Protein AF-T2IK87-F1 (afdb_monomer_lite)

Organism: NCBI:txid423472

pLDDT: mean 87.01, std 9.39, range [39.44, 95.94]

Sequence (177 aa):
MKKLYDYHGNKEELFKQILKQKNSIKIPDNIPESLTEDYKIARTLDNYLEDYFDINNQFTSISNVDRKIDKILDKFIKEVLDGVYQEKDKFRKAMNTKKKTFKNIFEFSKSENLYLSNMYTRFISENLGHKLEEIANLSNNVYIPDRELEINIKGIDLIIYDQGLIKYTQLKLKKIH

Foldseek 3Di:
DDQLQVCLVPLVVSLVVLVVQLVVDDDDPPDPPVQSSLVSSVVSCVSNVLVQLVVLVVPPDPPPLVVQLVVLVVVLVVVLVVVLVVVLVVLVVLLPDPDPDDPDPCSVVVVSVVVSVVVSVVSSQVSVQVSVLVSQVSDSQKDACCVSRVDDRPQFGIWGDDPNDIDGHHDDDDPDD

Secondary structure (DSSP, 8-state):
---GGGGTT-HHHHHHHHHHHGGGPPPPTTS-GGGHHHHHHHHHHHHHHHHHHHHHTT----TTHHHHHHHHHHHHHHHHHHHHHHHHHHHHHHHHS--S--SSHHHHTT-HHHHHHHHHHHHHHHHHHHHHHHHHTTSTTEE-HHHHH---BTTBSEEEEETTEEEEE---PPPP-

Radius of gyration: 21.46 Å; chains: 1; bounding box: 55×39×56 Å

Structure (mmCIF, N/CA/C/O backbone):
data_AF-T2IK87-F1
#
_entry.id   AF-T2IK87-F1
#
loop_
_atom_site.group_PDB
_atom_site.id
_atom_site.type_symbol
_atom_site.label_atom_id
_atom_site.label_alt_id
_atom_site.label_comp_id
_atom_site.label_asym_id
_atom_site.label_entity_id
_atom_site.label_seq_id
_atom_site.pdbx_PDB_ins_code
_atom_site.Cartn_x
_atom_site.Cartn_y
_atom_site.Cartn_z
_atom_site.occupancy
_atom_site.B_iso_or_equiv
_atom_site.auth_seq_id
_atom_site.auth_comp_id
_atom_site.auth_asym_id
_atom_site.auth_atom_id
_atom_site.pdbx_PDB_model_num
ATOM 1 N N . MET A 1 1 ? -9.567 0.809 29.656 1.00 56.84 1 MET A N 1
ATOM 2 C CA . MET A 1 1 ? -8.496 1.221 28.719 1.00 56.84 1 MET A CA 1
ATOM 3 C C . MET A 1 1 ? -9.080 2.280 27.801 1.00 56.84 1 MET A C 1
ATOM 5 O O . MET A 1 1 ? -10.251 2.147 27.472 1.00 56.84 1 MET A O 1
ATOM 9 N N . LYS A 1 2 ? -8.322 3.323 27.444 1.00 66.25 2 LYS A N 1
ATOM 10 C CA . LYS A 1 2 ? -8.741 4.251 26.381 1.00 66.25 2 LYS A CA 1
ATOM 11 C C . LYS A 1 2 ? -8.861 3.485 25.063 1.00 66.25 2 LYS A C 1
ATOM 13 O O . LYS A 1 2 ? -8.065 2.567 24.840 1.00 66.25 2 LYS A O 1
ATOM 18 N N . LYS A 1 3 ? -9.855 3.820 24.241 1.00 84.62 3 LYS A N 1
ATOM 19 C CA . LYS A 1 3 ? -10.014 3.205 22.918 1.00 84.62 3 LYS A CA 1
ATOM 20 C C . LYS A 1 3 ? -8.846 3.650 22.036 1.00 84.62 3 LYS A C 1
ATOM 22 O O . LYS A 1 3 ? -8.339 4.756 22.201 1.00 84.62 3 LYS A O 1
ATOM 27 N N . LEU A 1 4 ? -8.411 2.812 21.092 1.00 85.69 4 LEU A N 1
ATOM 28 C CA . LEU A 1 4 ? -7.365 3.207 20.133 1.00 85.69 4 LEU A CA 1
ATOM 29 C C . LEU A 1 4 ? -7.774 4.454 19.344 1.00 85.69 4 LEU A C 1
ATOM 31 O O . LEU A 1 4 ? -6.945 5.322 19.091 1.00 85.69 4 LEU A O 1
ATOM 35 N N . TYR A 1 5 ? -9.064 4.581 19.034 1.00 86.12 5 TYR A N 1
ATOM 36 C CA . TYR A 1 5 ? -9.589 5.734 18.321 1.00 86.12 5 TYR A CA 1
ATOM 37 C C . TYR A 1 5 ? -9.391 7.068 19.058 1.00 86.12 5 TYR A C 1
ATOM 39 O O . TYR A 1 5 ? -9.262 8.103 18.412 1.00 86.12 5 TYR A O 1
ATOM 47 N N . ASP A 1 6 ? -9.242 7.076 20.387 1.00 87.81 6 ASP A N 1
ATOM 48 C CA . ASP A 1 6 ? -8.987 8.305 21.161 1.00 87.81 6 ASP A CA 1
ATOM 49 C C . ASP A 1 6 ? -7.683 9.016 20.739 1.00 87.81 6 ASP A C 1
ATOM 51 O O . ASP A 1 6 ? -7.473 10.186 21.059 1.00 87.81 6 ASP A O 1
ATOM 55 N N . TYR A 1 7 ? -6.807 8.318 20.011 1.00 87.25 7 TYR A N 1
ATOM 56 C CA . TYR A 1 7 ? -5.520 8.810 19.531 1.00 87.25 7 TYR A CA 1
ATOM 57 C C . TYR A 1 7 ? -5.520 9.199 18.041 1.00 87.25 7 TYR A C 1
ATOM 59 O O . TYR A 1 7 ? -4.478 9.610 17.539 1.00 87.25 7 TYR A O 1
ATOM 67 N N . HIS A 1 8 ? -6.653 9.125 17.326 1.00 85.19 8 HIS A N 1
ATOM 68 C CA . HIS A 1 8 ? -6.733 9.378 15.872 1.00 85.19 8 HIS A CA 1
ATOM 69 C C . HIS A 1 8 ? -6.175 10.746 15.431 1.00 85.19 8 HIS A C 1
ATOM 71 O O . HIS A 1 8 ? -5.632 10.871 14.336 1.00 85.19 8 HIS A O 1
ATOM 77 N N . GLY A 1 9 ? -6.264 11.771 16.289 1.00 86.56 9 GLY A N 1
ATOM 78 C CA . GLY A 1 9 ? -5.724 13.109 16.020 1.00 86.56 9 GLY A CA 1
ATOM 79 C C . GLY A 1 9 ? -4.193 13.210 16.088 1.00 86.56 9 GLY A C 1
ATOM 80 O O . GLY A 1 9 ? -3.634 14.227 15.687 1.00 86.56 9 GLY A O 1
ATOM 81 N N . ASN A 1 10 ? -3.503 12.179 16.589 1.00 92.56 10 ASN A N 1
ATOM 82 C CA . ASN A 1 10 ? -2.046 12.108 16.646 1.00 92.56 10 ASN A CA 1
ATOM 83 C C . ASN A 1 10 ? -1.570 10.731 16.160 1.00 92.56 10 ASN A C 1
ATOM 85 O O . ASN A 1 10 ? -1.523 9.766 16.924 1.00 92.56 10 ASN A O 1
ATOM 89 N N . LYS A 1 11 ? -1.176 10.669 14.884 1.00 91.00 11 LYS A N 1
ATOM 90 C CA . LYS A 1 11 ? -0.735 9.441 14.207 1.00 91.00 11 LYS A CA 1
ATOM 91 C C . LYS A 1 11 ? 0.433 8.750 14.913 1.00 91.00 11 LYS A C 1
ATOM 93 O O . LYS A 1 11 ? 0.406 7.532 15.064 1.00 91.00 11 LYS A O 1
ATOM 98 N N . GLU A 1 12 ? 1.418 9.508 15.399 1.00 92.06 12 GLU A N 1
ATOM 99 C CA . GLU A 1 12 ? 2.564 8.939 16.120 1.00 92.06 12 GLU A CA 1
ATOM 100 C C . GLU A 1 12 ? 2.136 8.262 17.423 1.00 92.06 12 GLU A C 1
ATOM 102 O O . GLU A 1 12 ? 2.617 7.179 17.763 1.00 92.06 12 GLU A O 1
ATOM 107 N N . GLU A 1 13 ? 1.232 8.897 18.171 1.00 93.06 13 GLU A N 1
ATOM 108 C CA . GLU A 1 13 ? 0.738 8.334 19.422 1.00 93.06 13 GLU A CA 1
ATOM 109 C C . GLU A 1 13 ? -0.165 7.125 19.165 1.00 93.06 13 GLU A C 1
ATOM 111 O O . GLU A 1 13 ? 0.000 6.095 19.816 1.00 93.06 13 GLU A O 1
ATOM 116 N N . LEU A 1 14 ? -1.053 7.197 18.171 1.00 92.75 14 LEU A N 1
ATOM 117 C CA . LEU A 1 14 ? -1.861 6.059 17.736 1.00 92.75 14 LEU A CA 1
ATOM 118 C C . LEU A 1 14 ? -0.977 4.861 17.361 1.00 92.75 14 LEU A C 1
ATOM 120 O O . LEU A 1 14 ? -1.196 3.756 17.859 1.00 92.75 14 LEU A O 1
ATOM 124 N N . PHE A 1 15 ? 0.070 5.085 16.566 1.00 93.00 15 PHE A N 1
ATOM 125 C CA . PHE A 1 15 ? 1.036 4.053 16.196 1.00 93.00 15 PHE A CA 1
ATOM 126 C C . PHE A 1 15 ? 1.719 3.429 17.425 1.00 93.00 15 PHE A C 1
ATOM 128 O O . PHE A 1 15 ? 1.758 2.203 17.564 1.00 93.00 15 PHE A O 1
ATOM 135 N N . LYS A 1 16 ? 2.186 4.248 18.380 1.00 92.56 16 LYS A N 1
ATOM 136 C CA . LYS A 1 16 ? 2.767 3.754 19.644 1.00 92.56 16 LYS A CA 1
ATOM 137 C C . LYS A 1 16 ? 1.776 2.905 20.437 1.00 92.56 16 LYS A C 1
ATOM 139 O O . LYS A 1 16 ? 2.155 1.862 20.978 1.00 92.56 16 LYS A O 1
ATOM 144 N N . GLN A 1 17 ? 0.512 3.320 20.506 1.00 93.31 17 GLN A N 1
ATOM 145 C CA . GLN A 1 17 ? -0.523 2.566 21.212 1.00 93.31 17 GLN A CA 1
ATOM 146 C C . GLN A 1 17 ? -0.844 1.246 20.510 1.00 93.31 17 GLN A C 1
ATOM 148 O O . GLN A 1 17 ? -0.984 0.234 21.195 1.00 93.31 17 GLN A O 1
ATOM 153 N N . ILE A 1 18 ? -0.866 1.208 19.175 1.00 92.62 18 ILE A N 1
ATOM 154 C CA . ILE A 1 18 ? -1.008 -0.037 18.403 1.00 92.62 18 ILE A CA 1
ATOM 155 C C . ILE A 1 18 ? 0.151 -0.990 18.716 1.00 92.62 18 ILE A C 1
ATOM 157 O O . ILE A 1 18 ? -0.084 -2.140 19.086 1.00 92.62 18 ILE A O 1
ATOM 161 N N . LEU A 1 19 ? 1.402 -0.517 18.663 1.00 92.31 19 LEU A N 1
ATOM 162 C CA . LEU A 1 19 ? 2.577 -1.341 18.978 1.00 92.31 19 LEU A CA 1
ATOM 163 C C . LEU A 1 19 ? 2.598 -1.848 20.424 1.00 92.31 19 LEU A C 1
ATOM 165 O O . LEU A 1 19 ? 3.139 -2.921 20.699 1.00 92.31 19 LEU A O 1
ATOM 169 N N . LYS A 1 20 ? 2.012 -1.094 21.355 1.00 92.56 20 LYS A N 1
ATOM 170 C CA . LYS A 1 20 ? 1.871 -1.513 22.750 1.00 92.56 20 LYS A CA 1
ATOM 171 C C . LYS A 1 20 ? 0.770 -2.559 22.914 1.00 92.56 20 LYS A C 1
ATOM 173 O O . LYS A 1 20 ? 0.983 -3.568 23.585 1.00 92.56 20 LYS A O 1
ATOM 178 N N . GLN A 1 21 ? -0.399 -2.315 22.326 1.00 92.31 21 GLN A N 1
ATOM 179 C CA . GLN A 1 21 ? -1.584 -3.155 22.493 1.00 92.31 21 GLN A CA 1
ATOM 180 C C . GLN A 1 21 ? -1.488 -4.466 21.712 1.00 92.31 21 GLN A C 1
ATOM 182 O O . GLN A 1 21 ? -1.966 -5.479 22.206 1.00 92.31 21 GLN A O 1
ATOM 187 N N . LYS A 1 22 ? -0.783 -4.507 20.575 1.00 92.12 22 LYS A N 1
ATOM 188 C CA . LYS A 1 22 ? -0.647 -5.731 19.767 1.00 92.12 22 LYS A CA 1
ATOM 189 C C . LYS A 1 22 ? -0.083 -6.932 20.529 1.00 92.12 22 LYS A C 1
ATOM 191 O O . LYS A 1 22 ? -0.376 -8.073 20.190 1.00 92.12 22 LYS A O 1
ATOM 196 N N . ASN A 1 23 ? 0.696 -6.693 21.583 1.00 91.25 23 ASN A N 1
ATOM 197 C CA . ASN A 1 23 ? 1.294 -7.753 22.394 1.00 91.25 23 ASN A CA 1
ATOM 198 C C . ASN A 1 23 ? 0.279 -8.494 23.280 1.00 91.25 23 ASN A C 1
ATOM 200 O O . ASN A 1 23 ? 0.603 -9.563 23.789 1.00 91.25 23 ASN A O 1
ATOM 204 N N . SER A 1 24 ? -0.933 -7.959 23.468 1.00 91.12 24 SER A N 1
ATOM 205 C CA . SER A 1 24 ? -2.014 -8.659 24.174 1.00 91.12 24 SER A CA 1
ATOM 206 C C . SER A 1 24 ? -2.831 -9.581 23.260 1.00 91.12 24 SER A C 1
ATOM 208 O O . SER A 1 24 ? -3.629 -10.378 23.759 1.00 91.12 24 SER A O 1
ATOM 210 N N . ILE A 1 25 ? -2.630 -9.508 21.938 1.00 93.31 25 ILE A N 1
ATOM 211 C CA . ILE A 1 25 ? -3.324 -10.357 20.970 1.00 93.31 25 ILE A CA 1
ATOM 212 C C . ILE A 1 25 ? -2.809 -11.792 21.088 1.00 93.31 25 ILE A C 1
ATOM 214 O O . ILE A 1 25 ? -1.626 -12.074 20.882 1.00 93.31 25 ILE A O 1
ATOM 218 N N . LYS A 1 26 ? -3.726 -12.716 21.383 1.00 92.75 26 LYS A N 1
ATOM 219 C CA . LYS A 1 26 ? -3.450 -14.154 21.353 1.00 92.75 26 LYS A CA 1
ATOM 220 C C . LYS A 1 26 ? -3.383 -14.630 19.905 1.00 92.75 26 LYS A C 1
ATOM 222 O O . LYS A 1 26 ? -4.287 -14.355 19.115 1.00 92.75 26 LYS A O 1
ATOM 227 N N . ILE A 1 27 ? -2.314 -15.344 19.576 1.00 93.31 27 ILE A N 1
ATOM 228 C CA . ILE A 1 27 ? -2.081 -15.891 18.239 1.00 93.31 27 ILE A CA 1
ATOM 229 C C . ILE A 1 27 ? -2.667 -17.309 18.200 1.00 93.31 27 ILE A C 1
ATOM 231 O O . ILE A 1 27 ? -2.359 -18.095 19.096 1.00 93.31 27 ILE A O 1
ATOM 235 N N . PRO A 1 28 ? -3.506 -17.646 17.212 1.00 93.19 28 PRO A N 1
ATOM 236 C CA . PRO A 1 28 ? -3.939 -19.021 16.988 1.00 93.19 28 PRO A CA 1
ATOM 237 C C . PRO A 1 28 ? -2.794 -19.924 16.497 1.00 93.19 28 PRO A C 1
ATOM 239 O O . PRO A 1 28 ? -1.925 -19.473 15.753 1.00 93.19 28 PRO A O 1
ATOM 242 N N . ASP A 1 29 ? -2.842 -21.218 16.824 1.00 91.50 29 ASP A N 1
ATOM 243 C CA . ASP A 1 29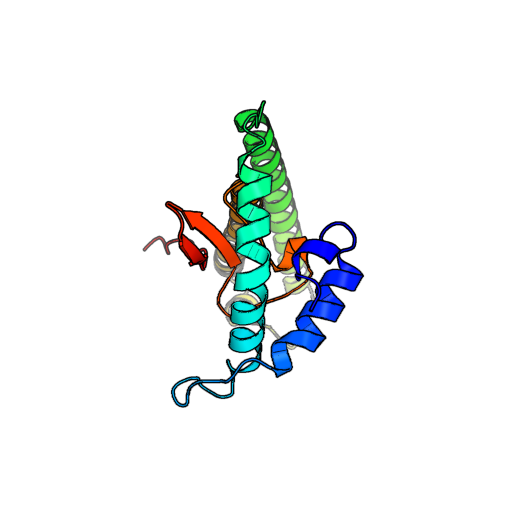 ? -1.775 -22.187 16.500 1.00 91.50 29 ASP A CA 1
ATOM 244 C C . ASP A 1 29 ? -1.549 -22.402 14.990 1.00 91.50 29 ASP A C 1
ATOM 246 O O . ASP A 1 29 ? -0.518 -22.925 14.572 1.00 91.50 29 ASP A O 1
ATOM 250 N N . ASN A 1 30 ? -2.511 -22.012 14.149 1.00 93.06 30 ASN A N 1
ATOM 251 C CA . ASN A 1 30 ? -2.452 -22.184 12.697 1.00 93.06 30 ASN A CA 1
ATOM 252 C C . ASN A 1 30 ? -1.795 -21.010 11.950 1.00 93.06 30 ASN A C 1
ATOM 254 O O . ASN A 1 30 ? -1.718 -21.050 10.720 1.00 93.06 30 ASN A O 1
ATOM 258 N N . ILE A 1 31 ? -1.346 -19.965 12.652 1.00 91.00 31 ILE A N 1
ATOM 259 C CA . ILE A 1 31 ? -0.667 -18.826 12.031 1.00 91.00 31 ILE A CA 1
ATOM 260 C C . ILE A 1 31 ? 0.835 -19.125 11.916 1.00 91.00 31 ILE A C 1
ATOM 262 O O . ILE A 1 31 ? 1.486 -19.373 12.932 1.00 91.00 31 ILE A O 1
ATOM 266 N N . PRO A 1 32 ? 1.422 -19.080 10.703 1.00 93.56 32 PRO A N 1
ATOM 267 C CA . PRO A 1 32 ? 2.862 -19.231 10.536 1.00 93.56 32 PRO A CA 1
ATOM 268 C C . PRO A 1 32 ? 3.623 -18.153 11.305 1.00 93.56 32 PRO A C 1
ATOM 270 O O . PRO A 1 32 ? 3.253 -16.982 11.242 1.00 93.56 32 PRO A O 1
ATOM 273 N N . GLU A 1 33 ? 4.752 -18.515 11.916 1.00 91.88 33 GLU A N 1
ATOM 274 C CA . GLU A 1 33 ? 5.576 -17.586 12.704 1.00 91.88 33 GLU A CA 1
ATOM 275 C C . GLU A 1 33 ? 5.943 -16.311 11.921 1.00 91.88 33 GLU A C 1
ATOM 277 O O . GLU A 1 33 ? 5.907 -15.205 12.455 1.00 91.88 33 GLU A O 1
ATOM 282 N N . SER A 1 34 ? 6.179 -16.452 10.610 1.00 93.06 34 SER A N 1
ATOM 283 C CA . SER A 1 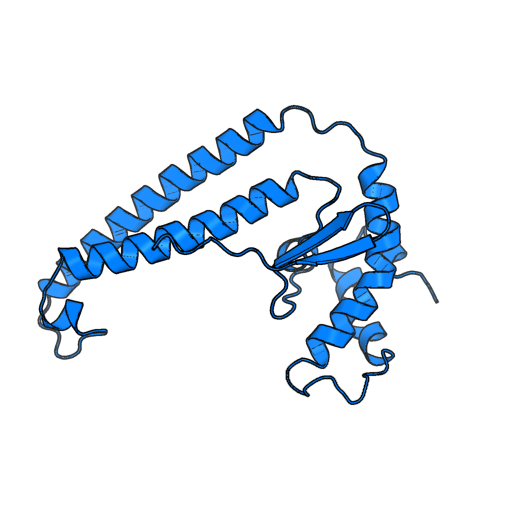34 ? 6.477 -15.338 9.699 1.00 93.06 34 SER A CA 1
ATOM 284 C C . SER A 1 34 ? 5.353 -14.307 9.512 1.00 93.06 34 SER A C 1
ATOM 286 O O . SER A 1 34 ? 5.611 -13.265 8.921 1.00 93.06 34 SER A O 1
ATOM 288 N N . LEU A 1 35 ? 4.124 -14.607 9.948 1.00 93.56 35 LEU A N 1
ATOM 289 C CA . LEU A 1 35 ? 2.939 -13.740 9.853 1.00 93.56 35 LEU A CA 1
ATOM 290 C C . LEU A 1 35 ? 2.411 -13.318 11.228 1.00 93.56 35 LEU A C 1
ATOM 292 O O . LEU A 1 35 ? 1.401 -12.625 11.321 1.00 93.56 35 LEU A O 1
ATOM 296 N N . THR A 1 36 ? 3.075 -13.733 12.306 1.00 93.94 36 THR A N 1
ATOM 297 C CA . THR A 1 36 ? 2.630 -13.461 13.672 1.00 93.94 36 THR A CA 1
ATOM 298 C C . THR A 1 36 ? 2.499 -11.965 13.947 1.00 93.94 36 THR A C 1
ATOM 300 O O . THR A 1 36 ? 1.499 -11.525 14.512 1.00 93.94 36 THR A O 1
ATOM 303 N N . GLU A 1 37 ? 3.490 -11.168 13.546 1.00 93.44 37 GLU A N 1
ATOM 304 C CA . GLU A 1 37 ? 3.472 -9.723 13.789 1.00 93.44 37 GLU A CA 1
ATOM 305 C C . GLU A 1 37 ? 2.406 -9.012 12.951 1.00 93.44 37 GLU A C 1
ATOM 307 O O . GLU A 1 37 ? 1.643 -8.214 13.500 1.00 93.44 37 GLU A O 1
ATOM 312 N N . ASP A 1 38 ? 2.282 -9.372 11.671 1.00 94.50 38 ASP A N 1
ATOM 313 C CA . ASP A 1 38 ? 1.230 -8.881 10.775 1.00 94.50 38 ASP A CA 1
ATOM 314 C C . ASP A 1 38 ? -0.167 -9.178 11.338 1.00 94.50 38 ASP A C 1
ATOM 316 O O . ASP A 1 38 ? -1.031 -8.302 11.395 1.00 94.50 38 ASP A O 1
ATOM 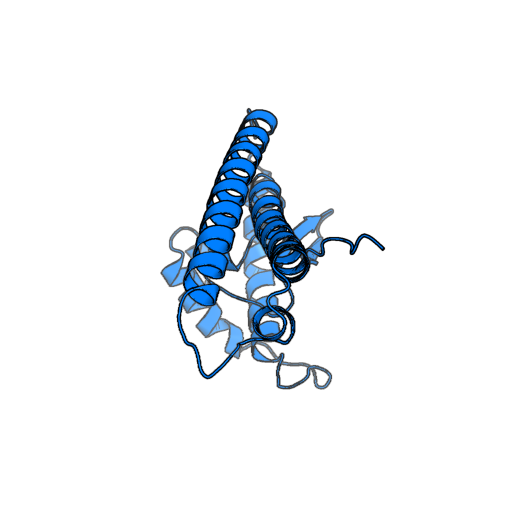320 N N . TYR A 1 39 ? -0.373 -10.405 11.828 1.00 94.31 39 TYR A N 1
ATOM 321 C CA . TYR A 1 39 ? -1.634 -10.831 12.425 1.00 94.31 39 TYR A CA 1
ATOM 322 C C . TYR A 1 39 ? -1.989 -10.000 13.661 1.00 94.31 39 TYR A C 1
ATOM 324 O O . TYR A 1 39 ? -3.112 -9.505 13.770 1.00 94.31 39 TYR A O 1
ATOM 332 N N . LYS A 1 40 ? -1.042 -9.813 14.591 1.00 95.00 40 LYS A N 1
ATOM 333 C CA . LYS A 1 40 ? -1.280 -9.017 15.805 1.00 95.00 40 LYS A CA 1
ATOM 334 C C . LYS A 1 40 ? -1.628 -7.571 15.469 1.00 95.00 40 LYS A C 1
ATOM 336 O O . LYS A 1 40 ? -2.536 -7.007 16.078 1.00 95.00 40 LYS A O 1
ATOM 341 N N . ILE A 1 41 ? -0.917 -6.975 14.512 1.00 94.81 41 ILE A N 1
ATOM 342 C CA . ILE A 1 41 ? -1.185 -5.611 14.050 1.00 94.81 41 ILE A CA 1
ATOM 343 C C . ILE A 1 41 ? -2.589 -5.530 13.448 1.00 94.81 41 ILE A C 1
ATOM 345 O O . ILE A 1 41 ? -3.364 -4.677 13.874 1.00 94.81 41 ILE A O 1
ATOM 349 N N . ALA A 1 42 ? -2.950 -6.446 12.543 1.00 93.88 42 ALA A N 1
ATOM 350 C CA . ALA A 1 42 ? -4.278 -6.477 11.934 1.00 93.88 42 ALA A CA 1
ATOM 351 C C . ALA A 1 42 ? -5.388 -6.570 12.996 1.00 93.88 42 ALA A C 1
ATOM 353 O O . ALA A 1 42 ? -6.267 -5.718 13.036 1.00 93.88 42 ALA A O 1
ATOM 354 N N . ARG A 1 43 ? -5.288 -7.513 13.942 1.00 93.56 43 ARG A N 1
ATOM 355 C CA . ARG A 1 43 ? -6.291 -7.657 15.015 1.00 93.56 43 ARG A CA 1
ATOM 356 C C . ARG A 1 43 ? -6.365 -6.459 15.956 1.00 93.56 43 ARG A C 1
ATOM 358 O O . ARG A 1 43 ? -7.412 -6.183 16.527 1.00 93.56 43 ARG A O 1
ATOM 365 N N . THR A 1 44 ? -5.253 -5.757 16.146 1.00 93.88 44 THR A N 1
ATOM 366 C CA . THR A 1 44 ? -5.241 -4.524 16.942 1.00 93.88 44 THR A CA 1
ATOM 367 C C . THR A 1 44 ? -5.934 -3.393 16.191 1.00 93.88 44 THR A C 1
ATOM 369 O O . THR A 1 44 ? -6.690 -2.639 16.799 1.00 93.88 44 THR A O 1
ATOM 372 N N . LEU A 1 45 ? -5.706 -3.298 14.878 1.00 93.75 45 LEU A N 1
ATOM 373 C CA . LEU A 1 45 ? -6.333 -2.305 14.014 1.00 93.75 45 LEU A CA 1
ATOM 374 C C . LEU A 1 45 ? -7.845 -2.488 13.902 1.00 93.75 45 LEU A C 1
ATOM 376 O O . LEU A 1 45 ? -8.523 -1.472 13.834 1.00 93.75 45 LEU A O 1
ATOM 380 N N . ASP A 1 46 ? -8.382 -3.713 13.940 1.00 91.69 46 ASP A N 1
ATOM 381 C CA . ASP A 1 46 ? -9.839 -3.952 13.908 1.00 91.69 46 ASP A CA 1
ATOM 382 C C . ASP A 1 46 ? -10.588 -3.048 14.913 1.00 91.69 46 ASP A C 1
ATOM 384 O O . ASP A 1 46 ? -11.540 -2.362 14.550 1.00 91.69 46 ASP A O 1
ATOM 388 N N . ASN A 1 47 ? -10.071 -2.933 16.145 1.00 86.31 47 ASN A N 1
ATOM 389 C CA . ASN A 1 47 ? -10.654 -2.101 17.210 1.00 86.31 47 ASN A CA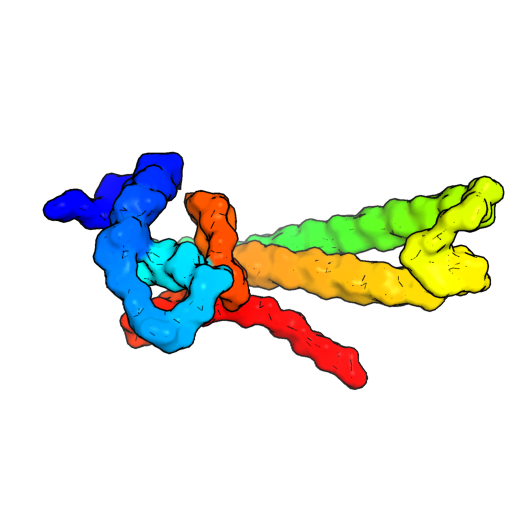 1
ATOM 390 C C . ASN A 1 47 ? -10.599 -0.586 16.935 1.00 86.31 47 ASN A C 1
ATOM 392 O O . ASN A 1 47 ? -11.297 0.187 17.585 1.00 86.31 47 ASN A O 1
ATOM 396 N N . TYR A 1 48 ? -9.695 -0.145 16.064 1.00 92.19 48 TYR A N 1
ATOM 397 C CA . TYR A 1 48 ? -9.570 1.249 15.639 1.00 92.19 48 TYR A CA 1
ATOM 398 C C . TYR A 1 48 ? -10.428 1.530 14.400 1.00 92.19 48 TYR A C 1
ATOM 400 O O . TYR A 1 48 ? -11.027 2.597 14.286 1.00 92.19 48 TYR A O 1
ATOM 408 N N . LEU A 1 49 ? -10.462 0.574 13.471 1.00 93.44 49 LEU A N 1
ATOM 409 C CA . LEU A 1 49 ? -11.058 0.721 12.150 1.00 93.44 49 LEU A CA 1
ATOM 410 C C . LEU A 1 49 ? -12.578 0.854 12.201 1.00 93.44 49 LEU A C 1
ATOM 412 O O . LEU A 1 49 ? -13.117 1.617 11.408 1.00 93.44 49 LEU A O 1
ATOM 416 N N . GLU A 1 50 ? -13.257 0.170 13.126 1.00 88.88 50 GLU A N 1
ATOM 417 C CA . GLU A 1 50 ? -14.707 0.332 13.316 1.00 88.88 50 GLU A CA 1
ATOM 418 C C . GLU A 1 50 ? -15.069 1.798 13.599 1.00 88.88 50 GLU A C 1
ATOM 420 O O . GLU A 1 50 ? -15.766 2.428 12.805 1.00 88.88 50 GLU A O 1
ATOM 425 N N . ASP A 1 51 ? -14.501 2.373 14.666 1.00 90.88 51 ASP A N 1
ATOM 426 C CA . ASP A 1 51 ? -14.743 3.771 15.048 1.00 90.88 51 ASP A CA 1
ATOM 427 C C . ASP A 1 51 ? -14.284 4.747 13.931 1.00 90.88 51 ASP A C 1
ATOM 429 O O . ASP A 1 51 ? -14.932 5.767 13.680 1.00 90.88 51 ASP A O 1
ATOM 433 N N . TYR A 1 52 ? -13.191 4.428 13.220 1.00 92.00 52 TYR A N 1
ATOM 434 C CA . TYR A 1 52 ? -12.701 5.221 12.086 1.00 92.00 52 TYR A CA 1
ATOM 435 C C . TYR A 1 52 ? -13.701 5.283 10.935 1.00 92.00 52 TYR A C 1
ATOM 437 O O . TYR A 1 52 ? -14.031 6.379 10.477 1.00 92.00 52 TYR A O 1
ATOM 445 N N . PHE A 1 53 ? -14.192 4.137 10.464 1.00 91.31 53 PHE A N 1
ATOM 446 C CA . PHE A 1 53 ? -15.120 4.103 9.338 1.00 91.31 53 PHE A CA 1
ATOM 447 C C . PHE A 1 53 ? -16.487 4.674 9.710 1.00 91.31 53 PHE A C 1
ATOM 449 O O . PHE A 1 53 ? -17.073 5.384 8.894 1.00 91.31 53 PHE A O 1
ATOM 456 N N . ASP A 1 54 ? -16.958 4.459 10.939 1.00 87.94 54 ASP A N 1
ATOM 457 C CA . ASP A 1 54 ? -18.220 5.029 11.421 1.00 87.94 54 ASP A CA 1
ATOM 458 C C . ASP A 1 54 ? -18.222 6.561 11.378 1.00 87.94 54 ASP A C 1
ATOM 460 O O . ASP A 1 54 ? -19.233 7.174 11.027 1.00 87.94 54 ASP A O 1
ATOM 464 N N . ILE A 1 55 ? -17.092 7.197 11.698 1.00 85.81 55 ILE A N 1
ATOM 465 C CA . ILE A 1 55 ? -16.951 8.657 11.646 1.00 85.81 55 ILE A CA 1
ATOM 466 C C . ILE A 1 55 ? -16.673 9.131 10.220 1.00 85.81 55 ILE A C 1
ATOM 468 O O . ILE A 1 55 ? -17.295 10.088 9.757 1.00 85.81 55 ILE A O 1
ATOM 472 N N . ASN A 1 56 ? -15.774 8.463 9.496 1.00 84.50 56 ASN A N 1
ATOM 473 C CA . ASN A 1 56 ? -15.391 8.873 8.146 1.00 84.50 56 ASN A CA 1
ATOM 474 C C . ASN A 1 56 ? -16.574 8.793 7.161 1.00 84.50 56 ASN A C 1
ATOM 476 O O . ASN A 1 56 ? -16.738 9.655 6.296 1.00 84.50 56 ASN A O 1
ATOM 480 N N . ASN A 1 57 ? -17.463 7.809 7.334 1.00 80.38 57 ASN A N 1
ATOM 481 C CA . ASN A 1 57 ? -18.646 7.630 6.490 1.00 80.38 57 ASN A CA 1
ATOM 482 C C . ASN A 1 57 ? -19.774 8.633 6.752 1.00 80.38 57 ASN A C 1
ATOM 484 O O . ASN A 1 57 ? -20.637 8.809 5.890 1.00 80.38 57 ASN A O 1
ATOM 488 N N . GLN A 1 58 ? -19.762 9.345 7.883 1.00 76.12 58 GLN A N 1
ATOM 489 C CA . GLN A 1 58 ? -20.727 10.421 8.139 1.00 76.12 58 GLN A CA 1
ATOM 490 C C . GLN A 1 58 ? -20.505 11.633 7.218 1.00 76.12 58 GLN A C 1
ATOM 492 O O . GLN A 1 58 ? -21.440 12.386 6.947 1.00 76.12 58 GLN A O 1
ATOM 497 N N . PHE A 1 59 ? -19.300 11.809 6.669 1.00 69.00 59 PHE A N 1
ATOM 498 C CA . PHE A 1 59 ? -18.970 12.919 5.774 1.00 69.00 59 PHE A CA 1
ATOM 499 C C . PHE A 1 59 ? -19.287 12.576 4.310 1.00 69.00 59 PHE A C 1
ATOM 501 O O . PHE A 1 59 ? -18.430 12.150 3.546 1.00 69.00 59 PHE A O 1
ATOM 508 N N . THR A 1 60 ? -20.531 12.781 3.878 1.00 58.34 60 THR A N 1
ATOM 509 C CA . THR A 1 60 ? -21.052 12.235 2.606 1.00 58.34 60 THR A CA 1
ATOM 510 C C . THR A 1 60 ? -20.763 13.042 1.330 1.00 58.34 60 THR A C 1
ATOM 512 O O . THR A 1 60 ? -21.331 12.736 0.285 1.00 58.34 60 THR A O 1
ATOM 515 N N . SER A 1 61 ? -19.893 14.057 1.337 1.00 59.41 61 SER A N 1
ATOM 516 C CA . SER A 1 61 ? -19.693 14.901 0.142 1.00 59.41 61 SER A CA 1
ATOM 517 C C . SER A 1 61 ? -18.259 14.888 -0.366 1.00 59.41 61 SER A C 1
ATOM 519 O O . SER A 1 61 ? -17.463 15.788 -0.090 1.00 59.41 61 SER A O 1
ATOM 521 N N . ILE A 1 62 ? -17.934 13.885 -1.183 1.00 63.62 62 ILE A N 1
ATOM 522 C CA . ILE A 1 62 ? -16.744 13.954 -2.029 1.00 63.62 62 ILE A CA 1
ATOM 523 C C . ILE A 1 62 ? -17.144 14.683 -3.314 1.00 63.62 62 ILE A C 1
ATOM 525 O O . ILE A 1 62 ? -17.525 14.086 -4.317 1.00 63.62 62 ILE A O 1
ATOM 529 N N . SER A 1 63 ? -17.089 16.013 -3.288 1.00 74.12 63 SER A N 1
ATOM 530 C CA . SER A 1 63 ? -17.218 16.793 -4.519 1.00 74.12 63 SER A CA 1
ATOM 531 C C . SER A 1 63 ? -15.953 16.644 -5.375 1.00 74.12 63 SER A C 1
ATOM 533 O O . SER A 1 63 ? -14.834 16.578 -4.858 1.00 74.12 63 SER A O 1
ATOM 535 N N . ASN A 1 64 ? -16.118 16.649 -6.701 1.00 82.88 64 ASN A N 1
ATOM 536 C CA . ASN A 1 64 ? -15.021 16.620 -7.677 1.00 82.88 64 ASN A CA 1
ATOM 537 C C . ASN A 1 64 ? -14.171 15.329 -7.691 1.00 82.88 64 ASN A C 1
ATOM 539 O O . ASN A 1 64 ? -12.976 15.416 -7.979 1.00 82.88 64 ASN A O 1
ATOM 543 N N . VAL A 1 65 ? -14.747 14.152 -7.401 1.00 87.31 65 VAL A N 1
ATOM 544 C CA . VAL A 1 65 ? -14.032 12.858 -7.509 1.00 87.31 65 VAL A CA 1
ATOM 545 C C . VAL A 1 65 ? -13.400 12.698 -8.889 1.00 87.31 65 VAL A C 1
ATOM 547 O O . VAL A 1 65 ? -12.191 12.505 -8.968 1.00 87.31 65 VAL A O 1
ATOM 550 N N . ASP A 1 66 ? -14.177 12.888 -9.957 1.00 89.31 66 ASP A N 1
ATOM 551 C CA . ASP A 1 66 ? -13.704 12.709 -11.337 1.00 89.31 66 ASP A CA 1
ATOM 552 C C . ASP A 1 66 ? -12.471 13.572 -11.627 1.00 89.31 66 ASP A C 1
ATOM 554 O O . ASP A 1 66 ? -11.428 13.069 -12.026 1.00 89.31 66 ASP A O 1
ATOM 558 N N . ARG A 1 67 ? -12.518 14.861 -11.262 1.00 92.69 67 ARG A N 1
ATOM 559 C CA . ARG A 1 67 ? -11.375 15.777 -11.427 1.00 92.69 67 ARG A CA 1
ATOM 560 C C . ARG A 1 67 ? -10.147 15.361 -10.615 1.00 92.69 67 ARG A C 1
ATOM 562 O O . ARG A 1 67 ? -9.026 15.690 -10.997 1.00 92.69 67 ARG A O 1
ATOM 569 N N . LYS A 1 68 ? -10.329 14.736 -9.446 1.00 92.56 68 LYS A N 1
ATOM 570 C CA . LYS A 1 68 ? -9.208 14.216 -8.647 1.00 92.56 68 LYS A CA 1
ATOM 571 C C . LYS A 1 68 ? -8.608 12.981 -9.314 1.00 92.56 68 LYS A C 1
ATOM 573 O O . LYS A 1 68 ? -7.387 12.897 -9.385 1.00 92.56 68 LYS A O 1
ATOM 578 N N . ILE A 1 69 ? -9.447 12.082 -9.832 1.00 93.50 69 ILE A N 1
ATOM 579 C CA . ILE A 1 69 ? -9.015 10.909 -10.599 1.00 93.50 69 ILE A CA 1
ATOM 580 C C . ILE A 1 69 ? -8.231 11.352 -11.837 1.00 93.50 69 ILE A C 1
ATOM 582 O O . ILE A 1 69 ? -7.105 10.896 -12.022 1.00 93.50 69 ILE A O 1
ATOM 586 N N . ASP A 1 70 ? -8.753 12.305 -12.612 1.00 94.25 70 ASP A N 1
ATOM 587 C CA . ASP A 1 70 ? -8.078 12.839 -13.801 1.00 94.25 70 ASP A CA 1
ATOM 588 C C . ASP A 1 70 ? -6.676 13.361 -13.464 1.00 94.25 70 ASP A C 1
ATOM 590 O O . ASP A 1 70 ? -5.698 13.001 -14.113 1.00 94.25 70 ASP A O 1
ATOM 594 N N . LYS A 1 71 ? -6.537 14.129 -12.375 1.00 95.50 71 LYS A N 1
ATOM 595 C CA . LYS A 1 71 ? -5.229 14.625 -11.914 1.00 95.50 71 LYS A CA 1
ATOM 596 C C . LYS A 1 71 ? -4.256 13.504 -11.544 1.00 95.50 71 LYS A C 1
ATOM 598 O O . LYS A 1 71 ? -3.059 13.634 -11.802 1.00 95.50 71 LYS A O 1
ATOM 603 N N . ILE A 1 72 ? -4.744 12.436 -10.910 1.00 94.81 72 ILE A N 1
ATOM 604 C CA . ILE A 1 72 ? -3.922 11.271 -10.556 1.00 94.81 72 ILE A CA 1
ATOM 605 C C . ILE A 1 72 ? -3.428 10.581 -11.837 1.00 94.81 72 ILE A C 1
ATOM 607 O O . ILE A 1 72 ? -2.243 10.259 -11.945 1.00 94.81 72 ILE A O 1
ATOM 611 N N . LEU A 1 73 ? -4.302 10.413 -12.831 1.00 94.69 73 LEU A N 1
ATOM 612 C CA . LEU A 1 73 ? -3.962 9.791 -14.113 1.00 94.69 73 LEU A CA 1
ATOM 613 C C . LEU A 1 73 ? -3.028 10.666 -14.967 1.00 94.69 73 LEU A C 1
ATOM 615 O O . LEU A 1 73 ? -2.069 10.153 -15.543 1.00 94.69 73 LEU A O 1
ATOM 619 N N . ASP A 1 74 ? -3.220 11.984 -14.984 1.00 95.62 74 ASP A N 1
ATOM 620 C CA . ASP A 1 74 ? -2.308 12.923 -15.649 1.00 95.62 74 ASP A CA 1
ATOM 621 C C . ASP A 1 74 ? -0.896 12.850 -15.058 1.00 95.62 74 ASP A C 1
ATOM 623 O O . ASP A 1 74 ? 0.107 12.877 -15.779 1.00 95.62 74 ASP A O 1
ATOM 627 N N . LYS A 1 75 ? -0.805 12.747 -13.726 1.00 94.94 75 LYS A N 1
ATOM 628 C CA . LYS A 1 75 ? 0.466 12.567 -13.021 1.00 94.94 75 LYS A CA 1
ATOM 629 C C . LYS A 1 75 ? 1.108 11.229 -13.387 1.00 94.94 75 LYS A C 1
ATOM 631 O O . LYS A 1 75 ? 2.295 11.206 -13.698 1.00 94.94 75 LYS A O 1
ATOM 636 N N . PHE A 1 76 ? 0.326 10.151 -13.421 1.00 94.00 76 PHE A N 1
ATOM 637 C CA . PHE A 1 76 ? 0.790 8.832 -13.854 1.00 94.00 76 PHE A CA 1
ATOM 638 C C . PHE A 1 76 ? 1.403 8.862 -15.258 1.00 94.00 76 PHE A C 1
ATOM 640 O O . PHE A 1 76 ? 2.506 8.356 -15.444 1.00 94.00 76 PHE A O 1
ATOM 647 N N . ILE A 1 77 ? 0.738 9.493 -16.232 1.00 93.00 77 ILE A N 1
ATOM 648 C CA . ILE A 1 77 ? 1.252 9.587 -17.608 1.00 93.00 77 ILE A CA 1
ATOM 649 C C . ILE A 1 77 ? 2.628 10.262 -17.627 1.00 93.00 77 ILE A C 1
ATOM 651 O O . ILE A 1 77 ? 3.548 9.759 -18.272 1.00 93.00 77 ILE A O 1
ATOM 655 N N . LYS A 1 78 ? 2.789 11.375 -16.900 1.00 93.81 78 LYS A N 1
ATOM 656 C CA . LYS A 1 78 ? 4.068 12.096 -16.813 1.00 93.81 78 LYS A CA 1
ATOM 657 C C . LYS A 1 78 ? 5.161 11.245 -16.167 1.00 93.81 78 LYS A C 1
ATOM 659 O O . LYS A 1 78 ? 6.222 11.083 -16.758 1.00 93.81 78 LYS A O 1
ATOM 664 N N . GLU A 1 79 ? 4.880 10.654 -15.005 1.00 92.50 79 GLU A N 1
ATOM 665 C CA . GLU A 1 79 ? 5.828 9.803 -14.269 1.00 92.50 79 GLU A CA 1
ATOM 666 C C . GLU A 1 79 ? 6.277 8.596 -15.102 1.00 92.50 79 GLU A C 1
ATOM 668 O O . GLU A 1 79 ? 7.468 8.278 -15.159 1.00 92.50 79 GLU A O 1
ATOM 673 N N . VAL A 1 80 ? 5.334 7.957 -15.801 1.00 91.75 80 VAL A N 1
ATOM 674 C CA . VAL A 1 80 ? 5.623 6.840 -16.700 1.00 91.75 80 VAL A CA 1
ATOM 675 C C . VAL A 1 80 ? 6.523 7.277 -17.845 1.00 91.75 80 VAL A C 1
ATOM 677 O O . VAL A 1 80 ? 7.550 6.640 -18.076 1.00 91.75 80 VAL A O 1
ATOM 680 N N . LEU A 1 81 ? 6.164 8.347 -18.558 1.00 91.38 81 LEU A N 1
ATOM 681 C CA . LEU A 1 81 ? 6.949 8.832 -19.693 1.00 91.38 81 LEU A CA 1
ATOM 682 C C . LEU A 1 81 ? 8.370 9.204 -19.265 1.00 91.38 81 LEU A C 1
ATOM 684 O O . LEU A 1 81 ? 9.331 8.732 -19.876 1.00 91.38 81 LEU A O 1
ATOM 688 N N . ASP A 1 82 ? 8.511 9.975 -18.189 1.00 92.31 82 ASP A N 1
ATOM 689 C CA . ASP A 1 82 ? 9.813 10.398 -17.679 1.00 92.31 82 ASP A CA 1
ATOM 690 C C . ASP A 1 82 ? 10.674 9.193 -17.273 1.00 92.31 82 ASP A C 1
ATOM 692 O O . ASP A 1 82 ? 11.838 9.100 -17.673 1.00 92.31 82 ASP A O 1
ATOM 696 N N . GLY A 1 83 ? 10.105 8.223 -16.551 1.00 89.12 83 GLY A N 1
ATOM 697 C CA . GLY A 1 83 ? 10.818 7.007 -16.155 1.00 89.12 83 GLY A CA 1
ATOM 698 C C . GLY A 1 83 ? 11.249 6.149 -17.350 1.00 89.12 83 GLY A C 1
ATOM 699 O O . GLY A 1 83 ? 12.396 5.702 -17.423 1.00 89.12 83 GLY A O 1
ATOM 700 N N . VAL A 1 84 ? 10.368 5.981 -18.339 1.00 88.56 84 VAL A N 1
ATOM 701 C CA . VAL A 1 84 ? 10.630 5.249 -19.591 1.00 88.56 84 VAL A CA 1
ATOM 702 C C . VAL A 1 84 ? 11.792 5.877 -20.371 1.00 88.56 84 VAL A C 1
ATOM 704 O O . VAL A 1 84 ? 12.674 5.150 -20.850 1.00 88.56 84 VAL A O 1
ATOM 707 N N . TYR A 1 85 ? 11.825 7.209 -20.489 1.00 89.50 85 TYR A N 1
ATOM 708 C CA . TYR A 1 85 ? 12.919 7.927 -21.152 1.00 89.50 85 TYR A CA 1
ATOM 709 C C . TYR A 1 85 ? 14.234 7.804 -20.380 1.00 89.50 85 TYR A C 1
ATOM 711 O O . TYR A 1 85 ? 15.263 7.460 -20.968 1.00 89.50 85 TYR A O 1
ATOM 719 N N . GLN A 1 86 ? 14.204 8.009 -19.062 1.00 89.94 86 GLN A N 1
ATOM 720 C CA . GLN A 1 86 ? 15.394 7.900 -18.220 1.00 89.94 86 GLN A CA 1
ATOM 721 C C . GLN A 1 86 ? 16.027 6.509 -18.295 1.00 89.94 86 GLN A C 1
ATOM 723 O O . GLN A 1 86 ? 17.247 6.385 -18.409 1.00 89.94 86 GLN A O 1
ATOM 728 N N . GLU A 1 87 ? 15.222 5.450 -18.255 1.00 86.06 87 GLU A N 1
ATOM 729 C CA . GLU A 1 87 ? 15.729 4.081 -18.325 1.00 86.06 87 GLU A CA 1
ATOM 730 C C . GLU A 1 87 ? 16.276 3.720 -19.709 1.00 86.06 87 GLU A C 1
ATOM 732 O O . GLU A 1 87 ? 17.299 3.037 -19.814 1.00 86.06 87 GLU A O 1
ATOM 737 N N . LYS A 1 88 ? 15.666 4.241 -20.780 1.00 87.50 88 LYS A N 1
ATOM 738 C CA . LYS A 1 88 ? 16.212 4.124 -22.138 1.00 87.50 88 LYS A CA 1
ATOM 739 C C . LYS A 1 88 ? 17.601 4.750 -22.237 1.00 87.50 88 LYS A C 1
ATOM 741 O O . LYS A 1 88 ? 18.533 4.124 -22.747 1.00 87.50 88 LYS A O 1
ATOM 746 N N . ASP A 1 89 ? 17.762 5.954 -21.698 1.00 87.75 89 ASP A N 1
ATOM 747 C CA . ASP A 1 89 ? 19.046 6.650 -21.691 1.00 87.75 89 ASP A CA 1
ATOM 748 C C . ASP A 1 89 ? 20.085 5.937 -20.822 1.00 87.75 89 ASP A C 1
ATOM 750 O O . ASP A 1 89 ? 21.246 5.806 -21.226 1.00 87.75 89 ASP A O 1
ATOM 754 N N . LYS A 1 90 ? 19.686 5.425 -19.651 1.00 85.88 90 LYS A N 1
ATOM 755 C CA . LYS A 1 90 ? 20.557 4.613 -18.787 1.00 85.88 90 LYS A CA 1
ATOM 756 C C . LYS A 1 90 ? 21.041 3.358 -19.508 1.00 85.88 90 LYS A C 1
ATOM 758 O O . LYS A 1 90 ? 22.238 3.067 -19.454 1.00 85.88 90 LYS A O 1
ATOM 763 N N . PHE A 1 91 ? 20.155 2.647 -20.208 1.00 83.69 91 PHE A N 1
ATOM 764 C CA . PHE A 1 91 ? 20.523 1.455 -20.971 1.00 83.69 91 PHE A CA 1
ATOM 765 C C . PHE A 1 91 ? 21.538 1.789 -22.069 1.00 83.69 91 PHE A C 1
ATOM 767 O O . PHE A 1 91 ? 22.606 1.181 -22.133 1.00 83.69 91 PHE A O 1
ATOM 774 N N . ARG A 1 92 ? 21.272 2.817 -22.882 1.00 85.25 92 ARG A N 1
ATOM 775 C CA . ARG A 1 92 ? 22.181 3.247 -23.959 1.00 85.25 92 ARG A CA 1
ATOM 776 C C . ARG A 1 92 ? 23.555 3.662 -23.438 1.00 85.25 92 ARG A C 1
ATOM 778 O O . ARG A 1 92 ? 24.576 3.225 -23.970 1.00 85.25 92 ARG A O 1
ATOM 785 N N . LYS A 1 93 ? 23.601 4.443 -22.353 1.00 84.50 93 LYS A N 1
ATOM 786 C CA . LYS A 1 93 ? 24.859 4.811 -21.678 1.00 84.50 93 LYS A CA 1
ATOM 787 C C . LYS A 1 93 ? 25.617 3.575 -21.186 1.00 84.50 93 LYS A C 1
ATOM 789 O O . LYS A 1 93 ? 26.832 3.493 -21.366 1.00 84.50 93 LYS A O 1
ATOM 794 N N . ALA A 1 94 ? 24.908 2.603 -20.609 1.00 79.50 94 ALA A N 1
ATOM 795 C CA . ALA A 1 94 ? 25.494 1.356 -20.125 1.00 79.50 94 ALA A CA 1
ATOM 796 C C . ALA A 1 94 ? 26.045 0.465 -21.253 1.00 79.50 94 ALA A C 1
ATOM 798 O O . ALA A 1 94 ? 27.057 -0.197 -21.043 1.00 79.50 94 ALA A O 1
ATOM 799 N N . MET A 1 95 ? 25.421 0.458 -22.435 1.00 76.38 95 MET A N 1
ATOM 800 C CA . MET A 1 95 ? 25.895 -0.310 -23.598 1.00 76.38 95 MET A CA 1
ATOM 801 C C . MET A 1 95 ? 27.148 0.288 -24.247 1.00 76.38 95 MET A C 1
ATOM 803 O O . MET A 1 95 ? 27.966 -0.448 -24.803 1.00 76.38 95 MET A O 1
ATOM 807 N N . ASN A 1 96 ? 27.318 1.609 -24.145 1.00 75.38 96 ASN A N 1
ATOM 808 C CA . ASN A 1 96 ? 28.490 2.325 -24.652 1.00 75.38 96 ASN A CA 1
ATOM 809 C C . ASN A 1 96 ? 29.693 2.273 -23.693 1.00 75.38 96 ASN A C 1
ATOM 811 O O . ASN A 1 96 ? 30.807 2.625 -24.077 1.00 75.38 96 ASN A O 1
ATOM 815 N N . THR A 1 97 ? 29.500 1.821 -22.451 1.00 75.75 97 THR A N 1
ATOM 816 C CA . THR A 1 97 ? 30.589 1.623 -21.488 1.00 75.75 97 THR A CA 1
ATOM 817 C C . THR A 1 97 ? 31.126 0.193 -21.572 1.00 75.75 97 THR A C 1
ATOM 819 O O . THR A 1 97 ? 30.362 -0.768 -21.631 1.00 75.75 97 THR A O 1
ATOM 822 N N . LYS A 1 98 ? 32.456 0.014 -21.540 1.00 65.06 98 LYS A N 1
ATOM 823 C CA . LYS A 1 98 ? 33.085 -1.318 -21.447 1.00 65.06 98 LYS A CA 1
ATOM 824 C C . LYS A 1 98 ? 32.829 -1.926 -20.059 1.00 65.06 98 LYS A C 1
ATOM 826 O O . LYS A 1 98 ? 33.673 -1.834 -19.171 1.00 65.06 98 LYS A O 1
ATOM 831 N N . LYS A 1 99 ? 31.657 -2.530 -19.857 1.00 68.19 99 LYS A N 1
ATOM 832 C CA . LYS A 1 99 ? 31.320 -3.284 -18.642 1.00 68.19 99 LYS A CA 1
ATOM 833 C C . LYS A 1 99 ? 31.808 -4.730 -18.742 1.00 68.19 99 LYS A C 1
ATOM 835 O O . LYS A 1 99 ? 31.670 -5.366 -19.781 1.00 68.19 99 LYS A O 1
ATOM 840 N N . LYS A 1 100 ? 32.362 -5.248 -17.638 1.00 62.25 100 LYS A N 1
ATOM 841 C CA . LYS A 1 100 ? 32.709 -6.674 -17.472 1.00 62.25 100 LYS A CA 1
ATOM 842 C C . LYS A 1 100 ? 31.565 -7.501 -16.869 1.00 62.25 100 LYS A C 1
ATOM 844 O O . LYS A 1 100 ? 31.641 -8.723 -16.879 1.00 62.25 100 LYS A O 1
ATOM 849 N N . THR A 1 101 ? 30.527 -6.851 -16.341 1.00 70.88 101 THR A N 1
ATOM 850 C CA . THR A 1 101 ? 29.397 -7.490 -15.656 1.00 70.88 101 THR A CA 1
ATOM 851 C C . THR A 1 101 ? 28.069 -6.911 -16.146 1.00 70.88 101 THR A C 1
ATOM 853 O O . THR A 1 101 ? 27.943 -5.702 -16.356 1.00 70.88 101 THR A O 1
ATOM 856 N N . PHE A 1 102 ? 27.082 -7.789 -16.331 1.00 74.62 102 PHE A N 1
ATOM 857 C CA . PHE A 1 102 ? 25.732 -7.469 -16.804 1.00 74.62 102 PHE A CA 1
ATOM 858 C C . PHE A 1 102 ? 24.715 -7.942 -15.767 1.00 74.62 102 PHE A C 1
ATOM 860 O O . PHE A 1 102 ? 24.926 -8.978 -15.138 1.00 74.62 102 PHE A O 1
ATOM 867 N N . LYS A 1 103 ? 23.619 -7.201 -15.572 1.00 74.31 103 LYS A N 1
ATOM 868 C CA . LYS A 1 103 ? 22.594 -7.565 -14.579 1.00 74.31 103 LYS A CA 1
ATOM 869 C C . LYS A 1 103 ? 21.686 -8.696 -15.055 1.00 74.31 103 LYS A C 1
ATOM 871 O O . LYS A 1 103 ? 21.113 -9.400 -14.232 1.00 74.31 103 LYS A O 1
ATOM 876 N N . ASN A 1 104 ? 21.506 -8.844 -16.367 1.00 76.62 104 ASN A N 1
ATOM 877 C CA . ASN A 1 104 ? 20.670 -9.889 -16.954 1.00 76.62 104 ASN A CA 1
ATOM 878 C C . ASN A 1 104 ? 21.114 -10.251 -18.382 1.00 76.62 104 ASN A C 1
ATOM 880 O O . ASN A 1 104 ? 21.957 -9.580 -18.982 1.00 76.62 104 ASN A O 1
ATOM 884 N N . ILE A 1 105 ? 20.513 -11.314 -18.926 1.00 80.00 105 ILE A N 1
ATOM 885 C CA . ILE A 1 105 ? 20.839 -11.854 -20.251 1.00 80.00 105 ILE A CA 1
ATOM 886 C C . ILE A 1 105 ? 20.540 -10.878 -21.399 1.00 80.00 105 ILE A C 1
ATOM 888 O O . ILE A 1 105 ? 21.254 -10.897 -22.395 1.00 80.00 105 ILE A O 1
ATOM 892 N N . PHE A 1 106 ? 19.551 -9.992 -21.249 1.00 81.00 106 PHE A N 1
ATOM 893 C CA . PHE A 1 106 ? 19.184 -9.003 -22.270 1.00 81.00 106 PHE A CA 1
ATOM 894 C C . PHE A 1 106 ? 20.190 -7.850 -22.345 1.00 81.00 106 PHE A C 1
ATOM 896 O O . PHE A 1 106 ? 20.494 -7.358 -23.431 1.00 81.00 106 PHE A O 1
ATOM 903 N N . GLU A 1 107 ? 20.740 -7.435 -21.198 1.00 75.38 107 GLU A N 1
ATOM 904 C CA . GLU A 1 107 ? 21.869 -6.500 -21.154 1.00 75.38 107 GLU A CA 1
ATOM 905 C C . GLU A 1 107 ? 23.121 -7.125 -21.781 1.00 75.38 107 GLU A C 1
ATOM 907 O O . GLU A 1 107 ? 23.817 -6.462 -22.547 1.00 75.38 107 GLU A O 1
ATOM 912 N N . PHE A 1 108 ? 23.388 -8.404 -21.494 1.00 79.00 108 PHE A N 1
ATOM 913 C CA . PHE A 1 108 ? 24.513 -9.138 -22.078 1.00 79.00 108 PHE A CA 1
ATOM 914 C C . PHE A 1 108 ? 24.391 -9.270 -23.603 1.00 79.00 108 PHE A C 1
ATOM 916 O O . PHE A 1 108 ? 25.343 -8.985 -24.328 1.00 79.00 108 PHE A O 1
ATOM 923 N N . SER A 1 109 ? 23.210 -9.645 -24.101 1.00 81.88 109 SER A N 1
ATOM 924 C CA . SER A 1 109 ? 22.940 -9.797 -25.535 1.00 81.88 109 SER A CA 1
ATOM 925 C C . SER A 1 109 ? 22.769 -8.465 -26.272 1.00 81.88 109 SER A C 1
ATOM 927 O O . SER A 1 109 ? 22.558 -8.464 -27.484 1.00 81.88 109 SER A O 1
ATOM 929 N N . LYS A 1 110 ? 22.835 -7.330 -25.557 1.00 78.19 110 LYS A N 1
ATOM 930 C CA . LYS A 1 110 ? 22.574 -5.975 -26.072 1.00 78.19 110 LYS A CA 1
ATOM 931 C C . LYS A 1 110 ? 21.217 -5.850 -26.773 1.00 78.19 110 LYS A C 1
ATOM 933 O O . LYS A 1 110 ? 21.043 -5.043 -27.686 1.00 78.19 110 LYS A O 1
ATOM 938 N N . SER A 1 111 ? 20.239 -6.647 -26.350 1.00 85.19 111 SER A N 1
ATOM 939 C CA . SER A 1 111 ? 18.901 -6.666 -26.939 1.00 85.19 111 SER A CA 1
ATOM 940 C C . SER A 1 111 ? 18.048 -5.539 -26.354 1.00 85.19 111 SER A C 1
ATOM 942 O O . SER A 1 111 ? 17.180 -5.784 -25.516 1.00 85.19 111 SER A O 1
ATOM 944 N N . GLU A 1 112 ? 18.300 -4.304 -26.805 1.00 83.69 112 GLU A N 1
ATOM 945 C CA . GLU A 1 112 ? 17.654 -3.072 -26.313 1.00 83.69 112 GLU A CA 1
ATOM 946 C C . GLU A 1 112 ? 16.129 -3.212 -26.231 1.00 83.69 112 GLU A C 1
ATOM 948 O O . GLU A 1 112 ? 15.551 -3.032 -25.163 1.00 83.69 112 GLU A O 1
ATOM 953 N N . ASN A 1 113 ? 15.477 -3.624 -27.320 1.00 85.62 113 ASN A N 1
ATOM 954 C CA . ASN A 1 113 ? 14.015 -3.704 -27.373 1.00 85.62 113 ASN A CA 1
ATOM 955 C C . ASN A 1 113 ? 13.429 -4.682 -26.345 1.00 85.62 113 ASN A C 1
ATOM 957 O O . ASN A 1 113 ? 12.411 -4.384 -25.725 1.00 85.62 113 ASN A O 1
ATOM 961 N N . LEU A 1 114 ? 14.073 -5.834 -26.134 1.00 84.56 114 LEU A N 1
ATOM 962 C CA . LEU A 1 114 ? 13.575 -6.858 -25.213 1.00 84.56 114 LEU A CA 1
ATOM 963 C C . LEU A 1 114 ? 13.836 -6.484 -23.748 1.00 84.56 114 LEU A C 1
ATOM 965 O O . LEU A 1 114 ? 12.993 -6.736 -22.886 1.00 84.56 114 LEU A O 1
ATOM 969 N N . TYR A 1 115 ? 14.973 -5.841 -23.466 1.00 85.50 115 TYR A N 1
ATOM 970 C CA . TYR A 1 115 ? 15.244 -5.259 -22.153 1.00 85.50 115 TYR A CA 1
ATOM 971 C C . TYR A 1 115 ? 14.213 -4.173 -21.820 1.00 85.50 115 TYR A C 1
ATOM 973 O O . TYR A 1 115 ? 13.556 -4.236 -20.779 1.00 85.50 115 TYR A O 1
ATOM 981 N N . LEU A 1 116 ? 14.037 -3.209 -22.729 1.00 86.12 116 LEU A N 1
ATOM 982 C CA . LEU A 1 116 ? 13.143 -2.074 -22.526 1.00 86.12 116 LEU A CA 1
ATOM 983 C C . LEU A 1 116 ? 11.685 -2.517 -22.427 1.00 86.12 116 LEU A C 1
ATOM 985 O O . LEU A 1 116 ? 11.000 -2.066 -21.523 1.00 86.12 116 LEU A O 1
ATOM 989 N N . SER A 1 117 ? 11.223 -3.452 -23.261 1.00 86.31 117 SER A N 1
ATOM 990 C CA . SER A 1 117 ? 9.847 -3.966 -23.194 1.00 86.31 117 SER A CA 1
ATOM 991 C C . SER A 1 117 ? 9.522 -4.595 -21.831 1.00 86.31 117 SER A C 1
ATOM 993 O O . SER A 1 117 ? 8.501 -4.263 -21.220 1.00 86.31 117 SER A O 1
ATOM 995 N N . ASN A 1 118 ? 10.415 -5.441 -21.303 1.00 85.12 118 ASN A N 1
ATOM 996 C CA . ASN A 1 118 ? 10.233 -6.051 -19.984 1.00 85.12 118 ASN A CA 1
ATOM 997 C C . ASN A 1 118 ? 10.244 -5.011 -18.862 1.00 85.12 118 ASN A C 1
ATOM 999 O O . ASN A 1 118 ? 9.438 -5.080 -17.933 1.00 85.12 118 ASN A O 1
ATOM 1003 N N . MET A 1 119 ? 11.169 -4.057 -18.939 1.00 86.44 119 MET A N 1
ATOM 1004 C CA . MET A 1 119 ? 11.301 -3.015 -17.933 1.00 86.44 119 MET A CA 1
ATOM 1005 C C . MET A 1 119 ? 10.098 -2.061 -17.964 1.00 86.44 119 MET A C 1
ATOM 1007 O O . MET A 1 119 ? 9.486 -1.858 -16.920 1.00 86.44 119 MET A O 1
ATOM 1011 N N . TYR A 1 120 ? 9.681 -1.575 -19.139 1.00 89.31 120 TYR A N 1
ATOM 1012 C CA . TYR A 1 120 ? 8.494 -0.728 -19.301 1.00 89.31 120 TYR A CA 1
ATOM 1013 C C . TYR A 1 120 ? 7.246 -1.410 -18.754 1.00 89.31 120 TYR A C 1
ATOM 1015 O O . TYR A 1 120 ? 6.506 -0.797 -17.995 1.00 89.31 120 TYR A O 1
ATOM 1023 N N . THR A 1 121 ? 7.041 -2.694 -19.062 1.00 88.06 121 THR A N 1
ATOM 1024 C CA . THR A 1 121 ? 5.887 -3.447 -18.550 1.00 88.06 121 THR A CA 1
ATOM 1025 C C . THR A 1 121 ? 5.861 -3.465 -17.023 1.00 88.06 121 THR A C 1
ATOM 1027 O O . THR A 1 121 ? 4.820 -3.198 -16.423 1.00 88.06 121 THR A O 1
ATOM 1030 N N . ARG A 1 122 ? 7.003 -3.746 -16.379 1.00 85.56 122 ARG A N 1
ATOM 1031 C CA . ARG A 1 122 ? 7.108 -3.747 -14.911 1.00 85.56 122 ARG A CA 1
ATOM 1032 C C . ARG A 1 122 ? 6.875 -2.356 -14.335 1.00 85.56 122 ARG A C 1
ATOM 1034 O O . ARG A 1 122 ? 6.043 -2.215 -13.450 1.00 85.56 122 ARG A O 1
ATOM 1041 N N . PHE A 1 123 ? 7.551 -1.351 -14.885 1.00 88.38 123 PHE A N 1
ATOM 1042 C CA . PHE A 1 123 ? 7.482 0.027 -14.413 1.00 88.38 123 PHE A CA 1
ATOM 1043 C C . PHE A 1 123 ? 6.065 0.597 -14.509 1.00 88.38 123 PHE A C 1
ATOM 1045 O O . PHE A 1 123 ? 5.560 1.164 -13.545 1.00 88.38 123 PHE A O 1
ATOM 1052 N N . ILE A 1 124 ? 5.397 0.393 -15.647 1.00 89.81 124 ILE A N 1
ATOM 1053 C CA . ILE A 1 124 ? 4.007 0.809 -15.857 1.00 89.81 124 ILE A CA 1
ATOM 1054 C C . ILE A 1 124 ? 3.084 0.084 -14.877 1.00 89.81 124 ILE A C 1
ATOM 1056 O O . ILE A 1 124 ? 2.238 0.726 -14.264 1.00 89.81 124 ILE A O 1
ATOM 1060 N N . SER A 1 125 ? 3.253 -1.231 -14.706 1.00 88.06 125 SER A N 1
ATOM 1061 C CA . SER A 1 125 ? 2.405 -2.023 -13.805 1.00 88.06 125 SER A CA 1
ATOM 1062 C C . SER A 1 125 ? 2.539 -1.570 -12.350 1.00 88.06 125 SER A C 1
ATOM 1064 O O . SER A 1 125 ? 1.537 -1.372 -11.675 1.00 88.06 125 SER A O 1
ATOM 1066 N N . GLU A 1 126 ? 3.764 -1.373 -11.869 1.00 88.25 126 GLU A N 1
ATOM 1067 C CA . GLU A 1 126 ? 4.032 -0.922 -10.500 1.00 88.25 126 GLU A CA 1
ATOM 1068 C C . GLU A 1 126 ? 3.458 0.478 -10.248 1.00 88.25 126 GLU A C 1
ATOM 1070 O O . GLU A 1 126 ? 2.670 0.672 -9.323 1.00 88.25 126 GLU A O 1
ATOM 1075 N N . ASN A 1 127 ? 3.743 1.434 -11.141 1.00 90.31 127 ASN A N 1
ATOM 1076 C CA . ASN A 1 127 ? 3.207 2.792 -11.026 1.00 90.31 127 ASN A CA 1
ATOM 1077 C C . ASN A 1 127 ? 1.676 2.821 -11.099 1.00 90.31 127 ASN A C 1
ATOM 1079 O O . ASN A 1 127 ? 1.045 3.593 -10.378 1.00 90.31 127 ASN A O 1
ATOM 1083 N N . LEU A 1 128 ? 1.066 1.982 -11.941 1.00 90.50 128 LEU A N 1
ATOM 1084 C CA . LEU A 1 128 ? -0.388 1.896 -12.037 1.00 90.50 128 LEU A CA 1
ATOM 1085 C C . LEU A 1 128 ? -0.999 1.352 -10.740 1.00 90.50 128 LEU A C 1
ATOM 1087 O O . LEU A 1 128 ? -2.023 1.869 -10.304 1.00 90.50 128 LEU A O 1
ATOM 1091 N N . GLY A 1 129 ? -0.362 0.363 -10.103 1.00 88.75 129 GLY A N 1
ATOM 1092 C CA . GLY A 1 129 ? -0.775 -0.153 -8.794 1.00 88.75 129 GLY A CA 1
ATOM 1093 C C . GLY A 1 129 ? -0.861 0.958 -7.746 1.00 88.75 129 GLY A C 1
ATOM 1094 O O . GLY A 1 129 ? -1.933 1.194 -7.189 1.00 88.75 129 GLY A O 1
ATOM 1095 N N . HIS A 1 130 ? 0.212 1.737 -7.591 1.00 89.25 130 HIS A N 1
ATOM 1096 C CA . HIS A 1 130 ? 0.240 2.875 -6.663 1.00 89.25 130 HIS A CA 1
ATOM 1097 C C . HIS A 1 130 ? -0.829 3.933 -6.961 1.00 89.25 130 HIS A C 1
ATOM 1099 O O . HIS A 1 130 ? -1.370 4.564 -6.055 1.00 89.25 130 HIS A O 1
ATOM 1105 N N . LYS A 1 131 ? -1.158 4.149 -8.236 1.00 93.25 131 LYS A N 1
ATOM 1106 C CA . LYS A 1 131 ? -2.173 5.131 -8.641 1.00 93.25 131 LYS A CA 1
ATOM 1107 C C . LYS A 1 131 ? -3.589 4.623 -8.382 1.00 93.25 131 LYS A C 1
ATOM 1109 O O . LYS A 1 131 ? -4.446 5.409 -7.994 1.00 93.25 131 LYS A O 1
ATOM 1114 N N . LEU A 1 132 ? -3.830 3.319 -8.517 1.00 91.31 132 LEU A N 1
ATOM 1115 C CA . LEU A 1 132 ? -5.089 2.705 -8.094 1.00 91.31 132 LEU A CA 1
ATOM 1116 C C . LEU A 1 132 ? -5.280 2.793 -6.576 1.00 91.31 132 LEU A C 1
ATOM 1118 O O . LEU A 1 132 ? -6.397 3.048 -6.138 1.00 91.31 132 LEU A O 1
ATOM 1122 N N . GLU A 1 133 ? -4.213 2.670 -5.782 1.00 88.94 133 GLU A N 1
ATOM 1123 C CA . GLU A 1 133 ? -4.256 2.953 -4.339 1.00 88.94 133 GLU A CA 1
ATOM 1124 C C . GLU A 1 133 ? -4.595 4.426 -4.062 1.00 88.94 133 GLU A C 1
ATOM 1126 O O . GLU A 1 133 ? -5.467 4.709 -3.242 1.00 88.94 133 GLU A O 1
ATOM 1131 N N . GLU A 1 134 ? -3.972 5.379 -4.777 1.00 91.44 134 GLU A N 1
ATOM 1132 C CA . GLU A 1 134 ? -4.316 6.811 -4.676 1.00 91.44 134 GLU A CA 1
ATOM 1133 C C . GLU A 1 134 ? -5.801 7.065 -4.968 1.00 91.44 134 GLU A C 1
ATOM 1135 O O . GLU A 1 134 ? -6.443 7.836 -4.254 1.00 91.44 134 GLU A O 1
ATOM 1140 N N . ILE A 1 135 ? -6.343 6.412 -5.999 1.00 91.50 135 ILE A N 1
ATOM 1141 C CA . ILE A 1 135 ? -7.755 6.521 -6.381 1.00 91.50 135 ILE A CA 1
ATOM 1142 C C . ILE A 1 135 ? -8.654 5.873 -5.325 1.00 91.50 135 ILE A C 1
ATOM 1144 O O . ILE A 1 135 ? -9.656 6.470 -4.938 1.00 91.50 135 ILE A O 1
ATOM 1148 N N . ALA A 1 136 ? -8.305 4.683 -4.828 1.00 90.12 136 ALA A N 1
ATOM 1149 C CA . ALA A 1 136 ? -9.071 3.997 -3.791 1.00 90.12 136 ALA A CA 1
ATOM 1150 C C . ALA A 1 136 ? -9.169 4.846 -2.514 1.00 90.12 136 ALA A C 1
ATOM 1152 O O . ALA A 1 136 ? -10.241 4.938 -1.922 1.00 90.12 136 ALA A O 1
ATOM 1153 N N . ASN A 1 137 ? -8.091 5.553 -2.161 1.00 89.69 137 ASN A N 1
ATOM 1154 C CA . ASN A 1 137 ? -8.040 6.474 -1.024 1.00 89.69 137 ASN A CA 1
ATOM 1155 C C . ASN A 1 137 ? -8.962 7.699 -1.153 1.00 89.69 137 ASN A C 1
ATOM 1157 O O . ASN A 1 137 ? -9.093 8.472 -0.208 1.00 89.69 137 ASN A O 1
ATOM 1161 N N . LEU A 1 138 ? -9.564 7.940 -2.322 1.00 89.44 138 LEU A N 1
ATOM 1162 C CA . LEU A 1 138 ? -10.588 8.976 -2.462 1.00 89.44 138 LEU A CA 1
ATOM 1163 C C . LEU A 1 138 ? -11.915 8.561 -1.819 1.00 89.44 138 LEU A C 1
ATOM 1165 O O . LEU A 1 138 ? -12.742 9.430 -1.563 1.00 89.44 138 LEU A O 1
ATOM 1169 N N . SER A 1 139 ? -12.127 7.262 -1.597 1.00 88.69 139 SER A N 1
ATOM 1170 C CA . SER A 1 139 ? -13.326 6.715 -0.968 1.00 88.69 139 SER A CA 1
ATOM 1171 C C . SER A 1 139 ? -13.223 6.758 0.554 1.00 88.69 139 SER A C 1
ATOM 1173 O O . SER A 1 139 ? -12.230 6.316 1.124 1.00 88.69 139 SER A O 1
ATOM 1175 N N . ASN A 1 140 ? -14.295 7.183 1.225 1.00 89.19 140 ASN A N 1
ATOM 1176 C CA . ASN A 1 140 ? -14.359 7.184 2.693 1.00 89.19 140 ASN A CA 1
ATOM 1177 C C . ASN A 1 140 ? -14.411 5.768 3.298 1.00 89.19 140 ASN A C 1
ATOM 1179 O O . ASN A 1 140 ? -14.088 5.575 4.468 1.00 89.19 140 ASN A O 1
ATOM 1183 N N . ASN A 1 141 ? -14.782 4.775 2.487 1.00 91.19 141 ASN A N 1
ATOM 1184 C CA . ASN A 1 141 ? -14.844 3.366 2.874 1.00 91.19 141 ASN A CA 1
ATOM 1185 C C . ASN A 1 141 ? -13.497 2.644 2.749 1.00 91.19 141 ASN A C 1
ATOM 1187 O O . ASN A 1 141 ? -13.449 1.423 2.882 1.00 91.19 141 ASN A O 1
ATOM 1191 N N . VAL A 1 142 ? -12.415 3.357 2.436 1.00 93.31 142 VAL A N 1
ATOM 1192 C CA . VAL A 1 142 ? -11.086 2.772 2.251 1.00 93.31 142 VAL A CA 1
ATOM 1193 C C . VAL A 1 142 ? -10.118 3.360 3.268 1.00 93.31 142 VAL A C 1
ATOM 1195 O O . VAL A 1 142 ? -10.091 4.563 3.495 1.00 93.31 142 VAL A O 1
ATOM 1198 N N . TYR A 1 143 ? -9.303 2.493 3.858 1.00 93.75 143 TYR A N 1
ATOM 1199 C CA . TYR A 1 143 ? -8.197 2.843 4.737 1.00 93.75 143 TYR A CA 1
ATOM 1200 C C . TYR A 1 143 ? -6.912 2.203 4.212 1.00 93.75 143 TYR A C 1
ATOM 1202 O O . TYR A 1 143 ? -6.890 1.007 3.919 1.00 93.75 143 TYR A O 1
ATOM 1210 N N . ILE A 1 144 ? -5.837 2.982 4.099 1.00 93.50 144 ILE A N 1
ATOM 1211 C CA . ILE A 1 144 ? -4.537 2.510 3.602 1.00 93.50 144 ILE A CA 1
ATOM 1212 C C . ILE A 1 144 ? -3.525 2.560 4.757 1.00 93.50 144 ILE A C 1
ATOM 1214 O O . ILE A 1 144 ? -3.034 3.646 5.069 1.00 93.50 144 ILE A O 1
ATOM 1218 N N . PRO A 1 145 ? -3.194 1.419 5.399 1.00 92.62 145 PRO A N 1
ATOM 1219 C CA . PRO A 1 145 ? -2.354 1.389 6.603 1.00 92.62 145 PRO A CA 1
ATOM 1220 C C . PRO A 1 145 ? -0.983 2.050 6.436 1.00 92.62 145 PRO A C 1
ATOM 1222 O O . PRO A 1 145 ? -0.546 2.786 7.320 1.00 92.62 145 PRO A O 1
ATOM 1225 N N . ASP A 1 146 ? -0.338 1.834 5.290 1.00 90.56 146 ASP A N 1
ATOM 1226 C CA . ASP A 1 146 ? 0.984 2.389 4.992 1.00 90.56 146 ASP A CA 1
ATOM 1227 C C . ASP A 1 146 ? 0.950 3.923 4.899 1.00 90.56 146 ASP A C 1
ATOM 1229 O O . ASP A 1 146 ? 1.792 4.611 5.462 1.00 90.56 146 ASP A O 1
ATOM 1233 N N . ARG A 1 147 ? -0.095 4.494 4.290 1.00 88.75 147 ARG A N 1
ATOM 1234 C CA . ARG A 1 147 ? -0.251 5.956 4.193 1.00 88.75 147 ARG A CA 1
ATOM 1235 C C . ARG A 1 147 ? -0.719 6.595 5.485 1.00 88.75 147 ARG A C 1
ATOM 1237 O O . ARG A 1 147 ? -0.364 7.734 5.785 1.00 88.75 147 ARG A O 1
ATOM 1244 N N . GLU A 1 148 ? -1.585 5.902 6.214 1.00 90.19 148 GLU A N 1
ATOM 1245 C CA . GLU A 1 148 ? -2.204 6.478 7.394 1.00 90.19 148 GLU A CA 1
ATOM 1246 C C . GLU A 1 148 ? -1.300 6.398 8.619 1.00 90.19 148 GLU A C 1
ATOM 1248 O O . GLU A 1 148 ? -1.284 7.354 9.395 1.00 90.19 148 GLU A O 1
ATOM 1253 N N . LEU A 1 149 ? -0.539 5.310 8.770 1.00 91.44 149 LEU A N 1
ATOM 1254 C CA . LEU A 1 149 ? 0.263 5.016 9.960 1.00 91.44 149 LEU A CA 1
ATOM 1255 C C . LEU A 1 149 ? 1.675 4.488 9.668 1.00 91.44 149 LEU A C 1
ATOM 1257 O O . LEU A 1 149 ? 2.349 4.092 10.616 1.00 91.44 149 LEU A O 1
ATOM 1261 N N . GLU A 1 150 ? 2.117 4.443 8.407 1.00 90.50 150 GLU A N 1
ATOM 1262 C CA . GLU A 1 150 ? 3.420 3.865 8.019 1.00 90.50 150 GLU A CA 1
ATOM 1263 C C . GLU A 1 150 ? 3.562 2.393 8.457 1.00 90.50 150 GLU A C 1
ATOM 1265 O O . GLU A 1 150 ? 4.643 1.893 8.771 1.00 90.50 150 GLU A O 1
ATOM 1270 N N . ILE A 1 151 ? 2.427 1.684 8.501 1.00 92.00 151 ILE A N 1
ATOM 1271 C CA . ILE A 1 151 ? 2.354 0.264 8.836 1.00 92.00 151 ILE A CA 1
ATOM 1272 C C . ILE A 1 151 ? 2.254 -0.544 7.546 1.00 92.00 151 ILE A C 1
ATOM 1274 O O . ILE A 1 151 ? 1.245 -0.484 6.845 1.00 92.00 151 ILE A O 1
ATOM 1278 N N . ASN A 1 152 ? 3.245 -1.400 7.308 1.00 92.00 152 ASN A N 1
ATOM 1279 C CA . ASN A 1 152 ? 3.164 -2.443 6.294 1.00 92.00 152 ASN A CA 1
ATOM 1280 C C . ASN A 1 152 ? 2.639 -3.739 6.926 1.00 92.00 152 ASN A C 1
ATOM 1282 O O . ASN A 1 152 ? 3.245 -4.248 7.870 1.00 92.00 152 ASN A O 1
ATOM 1286 N N . ILE A 1 153 ? 1.519 -4.255 6.412 1.00 93.94 153 ILE A N 1
ATOM 1287 C CA . ILE A 1 153 ? 0.983 -5.567 6.787 1.00 93.94 153 ILE A CA 1
ATOM 1288 C C . ILE A 1 153 ? 1.105 -6.480 5.576 1.00 93.94 153 ILE A C 1
ATOM 1290 O O . ILE A 1 153 ? 0.547 -6.211 4.510 1.00 93.94 153 ILE A O 1
ATOM 1294 N N . LYS A 1 154 ? 1.826 -7.587 5.732 1.00 93.12 154 LYS A N 1
ATOM 1295 C CA . LYS A 1 154 ? 2.155 -8.459 4.606 1.00 93.12 154 LYS A CA 1
ATOM 1296 C C . LYS A 1 154 ? 0.908 -8.967 3.873 1.00 93.12 154 LYS A C 1
ATOM 1298 O O . LYS A 1 154 ? 0.077 -9.675 4.435 1.00 93.12 154 LYS A O 1
ATOM 1303 N N . GLY A 1 155 ? 0.846 -8.675 2.572 1.00 90.31 155 GLY A N 1
ATOM 1304 C CA . GLY A 1 155 ? -0.240 -9.112 1.689 1.00 90.31 155 GLY A CA 1
ATOM 1305 C C . GLY A 1 155 ? -1.512 -8.268 1.787 1.00 90.31 155 GLY A C 1
ATOM 1306 O O . GLY A 1 155 ? -2.553 -8.718 1.318 1.00 90.31 155 GLY A O 1
ATOM 1307 N N . ILE A 1 156 ? -1.441 -7.082 2.392 1.00 93.38 156 ILE A N 1
ATOM 1308 C CA . ILE A 1 156 ? -2.561 -6.155 2.543 1.00 93.38 156 ILE A CA 1
ATOM 1309 C C . ILE A 1 156 ? -2.099 -4.787 2.051 1.00 93.38 156 ILE A C 1
ATOM 1311 O O . ILE A 1 156 ? -1.220 -4.180 2.655 1.00 93.38 156 ILE A O 1
ATOM 1315 N N . ASP A 1 157 ? -2.740 -4.295 0.995 1.00 91.31 157 ASP A N 1
ATOM 1316 C CA . ASP A 1 157 ? -2.455 -2.964 0.449 1.00 91.31 157 ASP A CA 1
ATOM 1317 C C . ASP A 1 157 ? -3.486 -1.945 0.959 1.00 91.31 157 ASP A C 1
ATOM 1319 O O . ASP A 1 157 ? -3.163 -0.795 1.246 1.00 91.31 157 ASP A O 1
ATOM 1323 N N . LEU A 1 158 ? -4.742 -2.379 1.125 1.00 94.56 158 LEU A N 1
ATOM 1324 C CA . LEU A 1 158 ? -5.835 -1.537 1.606 1.00 94.56 158 LEU A CA 1
ATOM 1325 C C . LEU A 1 158 ? -6.866 -2.325 2.414 1.00 94.56 158 LEU A C 1
ATOM 1327 O O . LEU A 1 158 ? -7.001 -3.546 2.300 1.00 94.56 158 LEU A O 1
ATOM 1331 N N . ILE A 1 159 ? -7.622 -1.602 3.228 1.00 95.94 159 ILE A N 1
ATOM 1332 C CA . ILE A 1 159 ? -8.693 -2.121 4.068 1.00 95.94 159 ILE A CA 1
ATOM 1333 C C . ILE A 1 159 ? -9.993 -1.444 3.646 1.00 95.94 159 ILE A C 1
ATOM 1335 O O . ILE A 1 159 ? -10.061 -0.219 3.586 1.00 95.94 159 ILE A O 1
ATOM 1339 N N . ILE A 1 160 ? -11.013 -2.242 3.338 1.00 94.50 160 ILE A N 1
ATOM 1340 C CA . ILE A 1 160 ? -12.314 -1.761 2.866 1.00 94.50 160 ILE A CA 1
ATOM 1341 C C . ILE A 1 160 ? -13.356 -2.003 3.946 1.00 94.50 160 ILE A C 1
ATOM 1343 O O . ILE A 1 160 ? -13.440 -3.108 4.480 1.00 94.50 160 ILE A O 1
ATOM 1347 N N . TYR A 1 161 ? -14.184 -1.003 4.208 1.00 93.00 161 TYR A N 1
ATOM 1348 C CA . TYR A 1 161 ? -15.424 -1.172 4.945 1.00 93.00 161 TYR A CA 1
ATOM 1349 C C . TYR A 1 161 ? -16.590 -1.343 3.975 1.00 93.00 161 TYR A C 1
ATOM 1351 O O . TYR A 1 161 ? -16.873 -0.467 3.159 1.00 93.00 161 TYR A O 1
ATOM 1359 N N . ASP A 1 162 ? -17.253 -2.492 4.041 1.00 90.06 162 ASP A N 1
ATOM 1360 C CA . ASP A 1 162 ? -18.360 -2.830 3.152 1.00 90.06 162 ASP A CA 1
ATOM 1361 C C . ASP A 1 162 ? -19.431 -3.603 3.922 1.00 90.06 162 ASP A C 1
ATOM 1363 O O . ASP A 1 162 ? -19.161 -4.671 4.471 1.00 90.06 162 ASP A O 1
ATOM 1367 N N . GLN A 1 163 ? -20.645 -3.048 3.967 1.00 86.94 163 GLN A N 1
ATOM 1368 C CA . GLN A 1 163 ? -21.817 -3.650 4.620 1.00 86.94 163 GLN A CA 1
ATOM 1369 C C . GLN A 1 163 ? -21.575 -4.078 6.081 1.00 86.94 163 GLN A C 1
ATOM 1371 O O . GLN A 1 163 ? -22.021 -5.142 6.507 1.00 86.94 163 GLN A O 1
ATOM 1376 N N . GLY A 1 164 ? -20.860 -3.259 6.859 1.00 85.94 164 GLY A N 1
ATOM 1377 C CA . GLY A 1 164 ? -20.558 -3.564 8.262 1.00 85.94 164 GLY A CA 1
ATOM 1378 C C . GLY A 1 164 ? -19.373 -4.508 8.468 1.00 85.94 164 GLY A C 1
ATOM 1379 O O . GLY A 1 164 ? -19.110 -4.909 9.597 1.00 85.94 164 GLY A O 1
ATOM 1380 N N . LEU A 1 165 ? -18.659 -4.878 7.400 1.00 91.06 165 LEU A N 1
ATOM 1381 C CA . LEU A 1 165 ? -17.519 -5.785 7.463 1.00 91.06 165 LEU A CA 1
ATOM 1382 C C . LEU A 1 165 ? -16.230 -5.079 7.044 1.00 91.06 165 LEU A C 1
ATOM 1384 O O . LEU A 1 165 ? -16.160 -4.459 5.982 1.00 91.06 165 LEU A O 1
ATOM 1388 N N . ILE A 1 166 ? -15.187 -5.254 7.856 1.00 93.94 166 ILE A N 1
ATOM 1389 C CA . ILE A 1 166 ? -13.818 -4.834 7.552 1.00 93.94 166 ILE A CA 1
ATOM 1390 C C . ILE A 1 166 ? -13.139 -5.930 6.720 1.00 93.94 166 ILE A C 1
ATOM 1392 O O . ILE A 1 166 ? -13.043 -7.087 7.136 1.00 93.94 166 ILE A O 1
ATOM 1396 N N . LYS A 1 167 ? -12.659 -5.569 5.528 1.00 94.81 167 LYS A N 1
ATOM 1397 C CA . LYS A 1 167 ? -12.040 -6.478 4.555 1.00 94.81 167 LYS A CA 1
ATOM 1398 C C . LYS A 1 167 ? -10.610 -6.043 4.249 1.00 94.81 167 LYS A C 1
ATOM 1400 O O . LYS A 1 167 ? -10.376 -5.056 3.554 1.00 94.81 167 LYS A O 1
ATOM 1405 N N . TYR A 1 168 ? -9.649 -6.825 4.724 1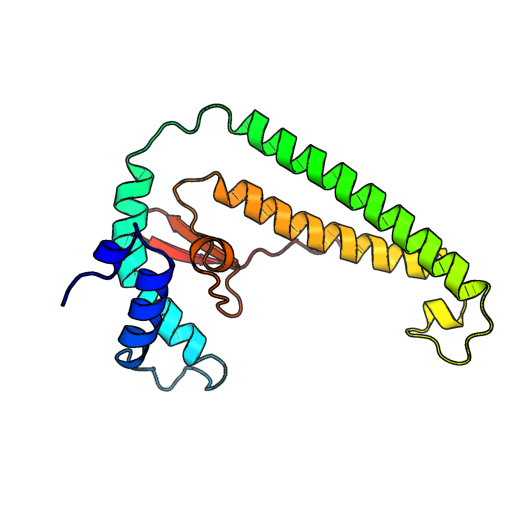.00 95.06 168 TYR A N 1
ATOM 1406 C CA . TYR A 1 168 ? -8.236 -6.679 4.381 1.00 95.06 168 TYR A CA 1
ATOM 1407 C C . TYR A 1 168 ? -7.994 -7.200 2.962 1.00 95.06 168 TYR A C 1
ATOM 1409 O O . TYR A 1 168 ? -8.279 -8.364 2.674 1.00 95.06 168 TYR A O 1
ATOM 1417 N N . THR A 1 169 ? -7.503 -6.342 2.069 1.00 93.56 169 THR A N 1
ATOM 1418 C CA . THR A 1 169 ? -7.503 -6.598 0.624 1.00 93.56 169 THR A CA 1
ATOM 1419 C C . THR A 1 169 ? -6.123 -6.353 0.019 1.00 93.56 169 THR A C 1
ATOM 1421 O O . THR A 1 169 ? -5.445 -5.378 0.338 1.00 93.56 169 THR A O 1
ATOM 1424 N N . GLN A 1 170 ? -5.732 -7.234 -0.903 1.00 92.06 170 GLN A N 1
ATOM 1425 C CA . GLN A 1 170 ? -4.571 -7.042 -1.767 1.00 92.06 170 GLN A CA 1
ATOM 1426 C C . GLN A 1 170 ? -5.027 -6.577 -3.152 1.00 92.06 170 GLN A C 1
ATOM 1428 O O . GLN A 1 170 ? -5.865 -7.235 -3.780 1.00 92.06 170 GLN A O 1
ATOM 1433 N N . LEU A 1 171 ? -4.449 -5.494 -3.662 1.00 87.94 171 LEU A N 1
ATOM 1434 C CA . LEU A 1 171 ? -4.640 -5.079 -5.041 1.00 87.94 171 LEU A CA 1
ATOM 1435 C C . LEU A 1 171 ? -3.762 -5.928 -5.958 1.00 87.94 171 LEU A C 1
ATOM 1437 O O . LEU A 1 171 ? -2.555 -6.079 -5.779 1.00 87.94 171 LEU A O 1
ATOM 1441 N N . LYS A 1 172 ? -4.381 -6.502 -6.990 1.00 83.12 172 LYS A N 1
ATOM 1442 C CA . LYS A 1 172 ? -3.667 -7.242 -8.030 1.00 83.12 172 LYS A CA 1
ATOM 1443 C C . LYS A 1 172 ? -4.074 -6.732 -9.392 1.00 83.12 172 LYS A C 1
ATOM 1445 O O . LYS A 1 172 ? -5.236 -6.819 -9.780 1.00 83.12 172 LYS A O 1
ATOM 1450 N N . LEU A 1 173 ? -3.087 -6.277 -10.153 1.00 75.19 173 LEU A N 1
ATOM 1451 C CA . LEU A 1 173 ? -3.257 -6.072 -11.581 1.00 75.19 173 LEU A CA 1
ATOM 1452 C C . LEU A 1 173 ? -3.317 -7.439 -12.262 1.00 75.19 173 LEU A C 1
ATOM 1454 O O . LEU A 1 173 ? -2.427 -8.281 -12.100 1.00 75.19 173 LEU A O 1
ATOM 1458 N N . LYS A 1 174 ? -4.395 -7.680 -13.010 1.00 72.88 174 LYS A N 1
ATOM 1459 C CA . LYS A 1 174 ? -4.543 -8.907 -13.788 1.00 72.88 174 LYS A CA 1
ATOM 1460 C C . LYS A 1 174 ? -3.419 -8.961 -14.822 1.00 72.88 174 LYS A C 1
ATOM 1462 O O . LYS A 1 174 ? -3.266 -8.037 -15.617 1.00 72.88 174 LYS A O 1
ATOM 1467 N N . LYS A 1 175 ? -2.652 -10.056 -14.837 1.00 56.22 175 LYS A N 1
ATOM 1468 C CA . LYS A 1 175 ? -1.724 -10.330 -15.939 1.00 56.22 175 LYS A CA 1
ATOM 1469 C C . LYS A 1 175 ? -2.548 -10.488 -17.216 1.00 56.22 175 LYS A C 1
ATOM 1471 O O . LYS A 1 175 ? -3.418 -11.356 -17.283 1.00 56.22 175 LYS A O 1
ATOM 1476 N N . ILE A 1 176 ? -2.306 -9.621 -18.191 1.00 47.53 176 ILE A N 1
ATOM 1477 C CA . ILE A 1 176 ? -2.828 -9.793 -19.546 1.00 47.53 176 ILE A CA 1
ATOM 1478 C C . ILE A 1 176 ? -1.984 -10.917 -20.163 1.00 47.53 176 ILE A C 1
ATOM 1480 O O . ILE A 1 176 ? -0.758 -10.800 -20.205 1.00 47.53 176 ILE A O 1
ATOM 1484 N N . HIS A 1 177 ? -2.633 -12.033 -20.500 1.00 39.44 177 HIS A N 1
ATOM 1485 C CA . HIS A 1 177 ? -2.031 -13.196 -21.157 1.00 39.44 177 HIS A CA 1
ATOM 1486 C C . HIS A 1 177 ? -2.152 -13.070 -22.670 1.00 39.44 177 HIS A C 1
ATOM 1488 O O . HIS A 1 177 ? -3.231 -12.617 -23.116 1.00 39.44 177 HIS A O 1
#

=== Feature glossary ===
The features interleaved in this record are:

— What the protein is —

Sequence gives the chain of amino acids in standard one-letter code (A=alanine, C=cysteine, …, Y=tyrosine), read N→C. It is the only feature that is directly encoded by the gene; all structural features are derived from the folded form of this sequence.

Database cross-references. InterPro integrates a dozen domain/family signature databases into unified entries with residue-range hits. GO terms attach function/process/location labels with evidence codes. CATH codes position the fold in a four-level structural taxonomy. Organism is the NCBI-taxonomy species name.

— Where its atoms are —

Atomic coordinates in PDBx/mmCIF format — the same representation the Protein Data Bank distributes. Each line of the _atom_site loop places one backbone atom in Cartesian space (units: ångströms, origin: arbitrary).

The six renders are orthographic views along the three Cartesian axes in both directions. Representation (cartoon, sticks, or surface) and color scheme (sequence-rainbow or by-chain) vary across proteins so the training set covers all the common visualization conventions.

— Local backbone conformation —

Eight-state secondary structure (DSSP): H is the canonical α-helix, G the tighter 3₁₀-helix, I the wider π-helix; E/B are β-structure, T and S are turns and bends, and '-' is everything else. DSSP derives these from the pattern of main-chain N–H···O=C hydrogen bonds, not from the sequence.

P-SEA three-state annotation labels each residue as helix, strand, or coil based purely on the geometry of the Cα trace. It serves as a fallback when the full backbone (and thus DSSP) is unavailable.

The φ/ψ torsion pair specifies the backbone conformation at each residue. φ rotates about the N–Cα bond, ψ about the Cα–C bond. Steric clashes forbid most of the (φ, ψ) plane — the allowed regions (α-helix basin, β-sheet basin, left-handed helix) are the Ramachandran-allowed regions.

— Global shape and packing —

The geometric summary reports three shape descriptors. Rg (radius of gyration) measures how spread out the Cα atoms are about their centre of mass; compact globular proteins have small Rg, elongated or unfolded ones large. Cα contacts (<8 Å, |i−j|>4) count long-range residue pairs in spatial proximity — high for tightly packed folds, near zero for rods or random coil. The bounding-box extents give the protein's footprint along x, y, z in Å.

Solvent-accessible surface area (SASA) is the area in Å² traced out by the centre of a 1.4 Å probe sphere (a water molecule) rolled over the protein's van der Waals surface (Shrake–Rupley / Lee–Richards construction). Buried residues have near-zero SASA; fully exposed residues can exceed 200 Å². The total SASA scales roughly with the number of surface residues.

The contact map is a binary N×N matrix image: pixel (i, j) is dark where Cα_i and Cα_j are within 8 Å and |i−j|>4. Because the |i−j|>4 filter removes local helical contacts, off-diagonal stripes parallel to the main diagonal indicate parallel β-sheets; stripes perpendicular to it indicate antiparallel β-sheets. The Ramachandran plot scatters every residue's (φ, ψ) pair against the sterically allowed regions. The PAE heatmap renders the predicted-aligned-error matrix.

— Structural neighborhood —

3Di is Foldseek's structural alphabet. Each residue is assigned one of twenty discrete states based on how its Cα sits relative to its spatial (not sequential) neighbors. Aligning 3Di strings finds structural homologs roughly as well as full 3D superposition, but orders of magnitude faster.

Nearest PDB neighbors are the top structural matches found by Foldseek when searching this structure against the entire Protein Data Bank. Each hit reports a TM-score (0 to 1; >0.5 almost always implies the same fold) and an E-value. These are *structural* homologs — they may share no detectable sequence similarity.

— Confidence and di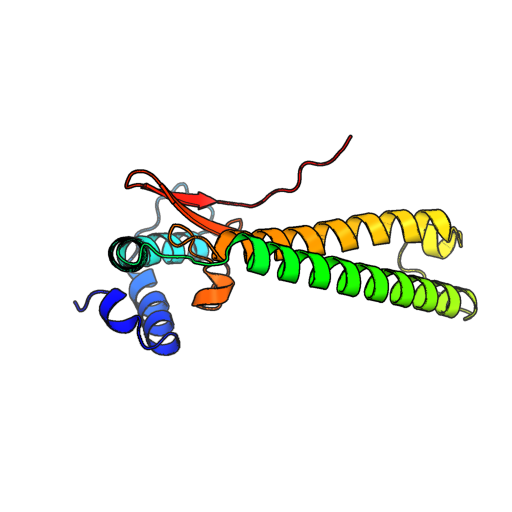sorder —

For AlphaFold models, the B-factor field carries pLDDT — the model's own estimate of local accuracy on a 0–100 scale. Regions with pLDDT<50 should be treated as essentially unmodeled; they often correspond to intrinsically disordered segments.

Crystallographic B-factors measure how much each atom's electron density is smeared out, in Å². They rise in mobile loops and surface residues and fall in the buried interior. In AlphaFold models this column is repurposed to hold pLDDT instead.

Predicted aligned error is AlphaFold's pairwise confidence. Unlike pLDDT (per-residue), PAE is per-residue-pair and captures whether two parts of the structure are correctly placed relative to each other. Units are ångströms of expected positional error.